Protein AF-A0A935EKW8-F1 (afdb_monomer_lite)

pLDDT: mean 78.16, std 16.06, range [37.44, 97.25]

Structure (mmCIF, N/CA/C/O backbone):
data_AF-A0A935EKW8-F1
#
_entry.id   AF-A0A935EKW8-F1
#
loop_
_atom_site.group_PDB
_atom_site.id
_atom_site.type_symbol
_atom_site.label_atom_id
_atom_site.label_alt_id
_atom_site.label_comp_id
_atom_site.label_asym_id
_atom_site.label_entity_id
_atom_site.label_seq_id
_atom_site.pdbx_PDB_ins_code
_atom_site.Cartn_x
_atom_site.Cartn_y
_atom_site.Cartn_z
_atom_site.occupancy
_atom_site.B_iso_or_equiv
_atom_site.auth_seq_id
_atom_site.auth_comp_id
_atom_site.auth_asym_id
_atom_site.auth_atom_id
_atom_site.pdbx_PDB_model_num
ATOM 1 N N . MET A 1 1 ? 28.834 -13.253 -115.293 1.00 43.31 1 MET A N 1
ATOM 2 C CA . MET A 1 1 ? 29.948 -13.071 -114.338 1.00 43.31 1 MET A CA 1
ATOM 3 C C . MET A 1 1 ? 29.785 -11.697 -113.716 1.00 43.31 1 MET A C 1
ATOM 5 O O . MET A 1 1 ? 29.991 -10.703 -114.396 1.00 43.31 1 MET A O 1
ATOM 9 N N . THR A 1 2 ? 29.274 -11.628 -112.492 1.00 47.34 2 THR A N 1
ATOM 10 C CA . THR A 1 2 ? 29.088 -10.372 -111.752 1.00 47.34 2 THR A CA 1
ATOM 11 C C . THR A 1 2 ? 30.455 -9.800 -111.395 1.00 47.34 2 THR A C 1
ATOM 13 O O . THR A 1 2 ? 31.222 -10.446 -110.686 1.00 47.34 2 THR A O 1
ATOM 16 N N . ASN A 1 3 ? 30.771 -8.622 -111.935 1.00 52.16 3 ASN A N 1
ATOM 17 C CA . ASN A 1 3 ? 31.996 -7.889 -111.638 1.00 52.16 3 ASN A CA 1
ATOM 18 C C . ASN A 1 3 ? 31.909 -7.403 -110.185 1.00 52.16 3 ASN A C 1
ATOM 20 O O . ASN A 1 3 ? 31.195 -6.448 -109.884 1.00 52.16 3 ASN A O 1
ATOM 24 N N . VAL A 1 4 ? 32.526 -8.153 -109.273 1.00 62.81 4 VAL A N 1
ATOM 25 C CA . VAL A 1 4 ? 32.600 -7.790 -107.860 1.00 62.81 4 VAL A CA 1
ATOM 26 C C . VAL A 1 4 ? 33.560 -6.614 -107.751 1.00 62.81 4 VAL A C 1
ATOM 28 O O . VAL A 1 4 ? 34.750 -6.753 -108.025 1.00 62.81 4 VAL A O 1
ATOM 31 N N . ASP A 1 5 ? 33.033 -5.458 -107.356 1.00 79.94 5 ASP A N 1
ATOM 32 C CA . ASP A 1 5 ? 33.849 -4.286 -107.072 1.00 79.94 5 ASP A CA 1
ATOM 33 C C . ASP A 1 5 ? 34.565 -4.483 -105.728 1.00 79.94 5 ASP A C 1
ATOM 35 O O . ASP A 1 5 ? 34.061 -4.157 -104.648 1.00 79.94 5 ASP A O 1
ATOM 39 N N . TRP A 1 6 ? 35.746 -5.095 -105.805 1.00 77.62 6 TRP A N 1
ATOM 40 C CA . TRP A 1 6 ? 36.615 -5.379 -104.664 1.00 77.62 6 TRP A CA 1
ATOM 41 C C . TRP A 1 6 ? 36.978 -4.127 -103.865 1.00 77.62 6 TRP A C 1
ATOM 43 O O . TRP A 1 6 ? 37.234 -4.228 -102.667 1.00 77.62 6 TRP A O 1
ATOM 53 N N . ARG A 1 7 ? 36.941 -2.944 -104.489 1.00 77.19 7 ARG A N 1
ATOM 54 C CA . ARG A 1 7 ? 37.187 -1.673 -103.810 1.00 77.19 7 ARG A CA 1
ATOM 55 C C . ARG A 1 7 ? 36.059 -1.335 -102.840 1.00 77.19 7 ARG A C 1
ATOM 57 O O . ARG A 1 7 ? 36.326 -1.002 -101.691 1.00 77.19 7 ARG A O 1
ATOM 64 N N . VAL A 1 8 ? 34.808 -1.516 -103.262 1.00 79.12 8 VAL A N 1
ATOM 65 C CA . VAL A 1 8 ? 33.626 -1.285 -102.415 1.00 79.12 8 VAL A CA 1
ATOM 66 C C . VAL A 1 8 ? 33.552 -2.297 -101.270 1.00 79.12 8 VAL A C 1
ATOM 68 O O . VAL A 1 8 ? 33.176 -1.935 -100.155 1.00 79.12 8 VAL A O 1
ATOM 71 N N . LEU A 1 9 ? 33.917 -3.562 -101.508 1.00 78.38 9 LEU A N 1
ATOM 72 C CA . LEU A 1 9 ? 33.983 -4.570 -100.441 1.00 78.38 9 LEU A CA 1
ATOM 73 C C . LEU A 1 9 ? 35.085 -4.257 -99.421 1.00 78.38 9 LEU A C 1
ATOM 75 O O . LEU A 1 9 ? 34.821 -4.310 -98.222 1.00 78.38 9 LEU A O 1
ATOM 79 N N . TYR A 1 10 ? 36.275 -3.871 -99.887 1.00 78.62 10 TYR A N 1
ATOM 80 C CA . TYR A 1 10 ? 37.386 -3.477 -99.023 1.00 78.62 10 TYR A CA 1
ATOM 81 C C . TYR A 1 10 ? 37.047 -2.233 -98.188 1.00 78.62 10 TYR A C 1
ATOM 83 O O . TYR A 1 10 ? 37.247 -2.229 -96.976 1.00 78.62 10 TYR A O 1
ATOM 91 N N . GLU A 1 11 ? 36.455 -1.202 -98.795 1.00 81.75 11 GLU A N 1
ATOM 92 C CA . GLU A 1 11 ? 36.013 0.005 -98.084 1.00 81.75 11 GLU A CA 1
ATOM 93 C C . GLU A 1 11 ? 34.911 -0.304 -97.056 1.00 81.75 11 GLU A C 1
ATOM 95 O O . GLU A 1 11 ? 34.951 0.204 -95.935 1.00 81.75 11 GLU A O 1
ATOM 100 N N . ARG A 1 12 ? 33.956 -1.191 -97.376 1.00 83.25 12 ARG A N 1
ATOM 101 C CA . ARG A 1 12 ? 32.927 -1.637 -96.418 1.00 83.25 12 ARG A CA 1
ATOM 102 C C . ARG A 1 12 ? 33.514 -2.400 -95.237 1.00 83.25 12 ARG A C 1
ATOM 104 O O . ARG A 1 12 ? 33.062 -2.191 -94.113 1.00 83.25 12 ARG A O 1
ATOM 111 N N . GLU A 1 13 ? 34.495 -3.267 -95.473 1.00 83.81 13 GLU A N 1
ATOM 112 C CA . GLU A 1 13 ? 35.162 -4.015 -94.406 1.00 83.81 13 GLU A CA 1
ATOM 113 C C . GLU A 1 13 ? 35.992 -3.087 -93.506 1.00 83.81 13 GLU A C 1
ATOM 115 O O . GLU A 1 13 ? 35.914 -3.192 -92.283 1.00 83.81 13 GLU A O 1
ATOM 120 N N . GLN A 1 14 ? 36.705 -2.118 -94.088 1.00 82.69 14 GLN A N 1
ATOM 121 C CA . GLN A 1 14 ? 37.442 -1.091 -93.343 1.00 82.69 14 GLN A CA 1
ATOM 122 C C . GLN A 1 14 ? 36.508 -0.232 -92.478 1.00 82.69 14 GLN A C 1
ATOM 124 O O . GLN A 1 14 ? 36.750 -0.056 -91.286 1.00 82.69 14 GLN A O 1
ATOM 129 N N . VAL A 1 15 ? 35.385 0.237 -93.033 1.00 86.31 15 VAL A N 1
ATOM 130 C CA . VAL A 1 15 ? 34.381 1.007 -92.277 1.00 86.31 15 VAL A CA 1
ATOM 131 C C . VAL A 1 15 ? 33.738 0.165 -91.170 1.00 86.31 15 VAL A C 1
ATOM 133 O O . VAL A 1 15 ? 33.482 0.680 -90.081 1.00 86.31 15 VAL A O 1
ATOM 136 N N . ALA A 1 16 ? 33.480 -1.123 -91.414 1.00 84.81 16 ALA A N 1
ATOM 137 C CA . ALA A 1 16 ? 32.949 -2.027 -90.396 1.00 84.81 16 ALA A CA 1
ATOM 138 C C . ALA A 1 16 ? 33.940 -2.229 -89.238 1.00 84.81 16 ALA A C 1
ATOM 140 O O . ALA A 1 16 ? 33.522 -2.147 -88.085 1.00 84.81 16 ALA A O 1
ATOM 141 N N . ARG A 1 17 ? 35.235 -2.412 -89.538 1.00 86.06 17 ARG A N 1
ATOM 142 C CA . ARG A 1 17 ? 36.311 -2.530 -88.537 1.00 86.06 17 ARG A CA 1
ATOM 143 C C . ARG A 1 17 ? 36.444 -1.267 -87.688 1.00 86.06 17 ARG A C 1
ATOM 145 O O . ARG A 1 17 ? 36.348 -1.355 -86.466 1.00 86.06 17 ARG A O 1
ATOM 152 N N . ILE A 1 18 ? 36.527 -0.097 -88.323 1.00 87.88 18 ILE A N 1
ATOM 153 C CA . ILE A 1 18 ? 36.595 1.194 -87.619 1.00 87.88 18 ILE A CA 1
ATOM 154 C C . ILE A 1 18 ? 35.363 1.384 -86.724 1.00 87.88 18 ILE A C 1
ATOM 156 O O . ILE A 1 18 ? 35.481 1.803 -85.579 1.00 87.88 18 ILE A O 1
ATOM 160 N N . ARG A 1 19 ? 34.162 1.027 -87.201 1.00 91.19 19 ARG A N 1
ATOM 161 C CA . ARG A 1 19 ? 32.932 1.131 -86.400 1.00 91.19 19 ARG A CA 1
ATOM 162 C C . ARG A 1 19 ? 32.939 0.189 -85.192 1.00 91.19 19 ARG A C 1
ATOM 164 O O . ARG A 1 19 ? 32.421 0.561 -84.141 1.00 91.19 19 ARG A O 1
ATOM 171 N N . THR A 1 20 ? 33.480 -1.022 -85.327 1.00 88.44 20 THR A N 1
ATOM 172 C CA . THR A 1 20 ? 33.620 -1.944 -84.189 1.00 88.44 20 THR A CA 1
ATOM 173 C C . THR A 1 20 ? 34.658 -1.464 -83.184 1.00 88.44 20 THR A C 1
ATOM 175 O O . THR A 1 20 ? 34.395 -1.543 -81.989 1.00 88.44 20 THR A O 1
ATOM 178 N N . GLU A 1 21 ? 35.783 -0.915 -83.645 1.00 90.38 21 GLU A N 1
ATOM 179 C CA . GLU A 1 21 ? 36.819 -0.336 -82.783 1.00 90.38 21 GLU A CA 1
ATOM 180 C C . GLU A 1 21 ? 36.279 0.869 -82.009 1.00 90.38 21 GLU A C 1
ATOM 182 O O . GLU A 1 21 ? 36.360 0.883 -80.784 1.00 90.38 21 GLU A O 1
ATOM 187 N N . LEU A 1 22 ? 35.601 1.802 -82.689 1.00 90.00 22 LEU A N 1
ATOM 188 C CA . LEU A 1 22 ? 34.976 2.963 -82.045 1.00 90.00 22 LEU A CA 1
ATOM 189 C C . LEU A 1 22 ? 33.953 2.538 -80.976 1.00 90.00 22 LEU A C 1
ATOM 191 O O . LEU A 1 22 ? 33.907 3.097 -79.885 1.00 90.00 22 LEU A O 1
ATOM 195 N N . ARG A 1 23 ? 33.154 1.498 -81.261 1.00 92.88 23 ARG A N 1
ATOM 196 C CA . ARG A 1 23 ? 32.173 0.948 -80.312 1.00 92.88 23 ARG A CA 1
ATOM 197 C C . ARG A 1 23 ? 32.840 0.303 -79.095 1.00 92.88 23 ARG A C 1
ATOM 199 O O . ARG A 1 23 ? 32.309 0.412 -77.991 1.00 92.88 23 ARG A O 1
ATOM 206 N N . LEU A 1 24 ? 33.966 -0.385 -79.286 1.00 89.50 24 LEU A N 1
ATOM 207 C CA . LEU A 1 24 ? 34.741 -0.977 -78.193 1.00 89.50 24 LEU A CA 1
ATOM 208 C C . LEU A 1 24 ? 35.397 0.107 -77.329 1.00 89.50 24 LEU A C 1
ATOM 210 O O . LEU A 1 24 ? 35.367 -0.003 -76.104 1.00 89.50 24 LEU A O 1
ATOM 214 N N . GLU A 1 25 ? 35.919 1.175 -77.936 1.00 90.25 25 GLU A N 1
ATOM 215 C CA . GLU A 1 25 ? 36.451 2.334 -77.209 1.00 90.25 25 GLU A CA 1
ATOM 216 C C . GLU A 1 25 ? 35.366 3.043 -76.390 1.00 90.25 25 GLU A C 1
ATOM 218 O O . GLU A 1 25 ? 35.565 3.308 -75.202 1.00 90.25 25 GLU A O 1
ATOM 223 N N . GLU A 1 26 ? 34.189 3.285 -76.975 1.00 91.56 26 GLU A N 1
ATOM 224 C CA . GLU A 1 26 ? 33.041 3.864 -76.267 1.00 91.56 26 GLU A CA 1
ATOM 225 C C . GLU A 1 26 ? 32.604 2.998 -75.075 1.00 91.56 26 GLU A C 1
ATOM 227 O O . GLU A 1 26 ? 32.357 3.519 -73.984 1.00 91.56 26 GLU A O 1
ATOM 232 N N . GLN A 1 27 ? 32.544 1.673 -75.250 1.00 92.50 27 GLN A N 1
ATOM 233 C CA . GLN A 1 27 ? 32.209 0.735 -74.175 1.00 92.50 27 GLN A CA 1
ATOM 234 C C . GLN A 1 27 ? 33.281 0.693 -73.081 1.00 92.50 27 GLN A C 1
ATOM 236 O O . GLN A 1 27 ? 32.937 0.695 -71.900 1.00 92.50 27 GLN A O 1
ATOM 241 N N . SER A 1 28 ? 34.563 0.706 -73.453 1.00 91.62 28 SER A N 1
ATOM 242 C CA . SER A 1 28 ? 35.687 0.765 -72.513 1.00 91.62 28 SER A CA 1
ATOM 243 C C . SER A 1 28 ? 35.649 2.047 -71.676 1.00 91.62 28 SER A C 1
ATOM 245 O O . SER A 1 28 ? 35.789 2.009 -70.451 1.00 91.62 28 SER A O 1
ATOM 247 N N . LEU A 1 29 ? 35.368 3.189 -72.311 1.00 93.38 29 LEU A N 1
ATOM 248 C CA . LEU A 1 29 ? 35.222 4.467 -71.619 1.00 93.38 29 LEU A CA 1
ATOM 249 C C . LEU A 1 29 ? 34.002 4.472 -70.684 1.00 93.38 29 LEU A C 1
ATOM 251 O O . LEU A 1 29 ? 34.074 5.006 -69.577 1.00 93.38 29 LEU A O 1
ATOM 255 N N . ALA A 1 30 ? 32.883 3.874 -71.104 1.00 91.88 30 ALA A N 1
ATOM 256 C CA . ALA A 1 30 ? 31.688 3.742 -70.275 1.00 91.88 30 ALA A CA 1
ATOM 257 C C . ALA A 1 30 ? 31.924 2.843 -69.050 1.00 91.88 30 ALA A C 1
ATOM 259 O O . ALA A 1 30 ? 31.515 3.212 -67.949 1.00 91.88 30 ALA A O 1
ATOM 260 N N . LEU A 1 31 ? 32.622 1.715 -69.222 1.00 92.50 31 LEU A N 1
ATOM 261 C CA . LEU A 1 31 ? 33.025 0.824 -68.128 1.00 92.50 31 LEU A CA 1
ATOM 262 C C . LEU A 1 31 ? 33.948 1.543 -67.144 1.00 92.50 31 LEU A C 1
ATOM 264 O O . LEU A 1 31 ? 33.644 1.584 -65.959 1.00 92.50 31 LEU A O 1
ATOM 268 N N . SER A 1 32 ? 34.986 2.223 -67.638 1.00 92.88 32 SER A N 1
ATOM 269 C CA . SER A 1 32 ? 35.905 2.996 -66.794 1.00 92.88 32 SER A CA 1
ATOM 270 C C . SER A 1 32 ? 35.185 4.080 -65.977 1.00 92.88 32 SER A C 1
ATOM 272 O O . SER A 1 32 ? 35.465 4.263 -64.792 1.00 92.88 32 SER A O 1
ATOM 274 N N . ARG A 1 33 ? 34.198 4.766 -66.571 1.00 93.88 33 ARG A N 1
ATOM 275 C CA . ARG A 1 33 ? 33.348 5.731 -65.850 1.00 93.88 33 ARG A CA 1
ATOM 276 C C . ARG A 1 33 ? 32.459 5.059 -64.804 1.00 93.88 33 ARG A C 1
ATOM 278 O O . ARG A 1 33 ? 32.225 5.647 -63.749 1.00 93.88 33 ARG A O 1
ATOM 285 N N . CYS A 1 34 ? 31.936 3.871 -65.099 1.00 93.88 34 CYS A N 1
ATOM 286 C CA . CYS A 1 34 ? 31.111 3.109 -64.168 1.00 93.88 34 CYS A CA 1
ATOM 287 C C . CYS A 1 34 ? 31.940 2.641 -62.965 1.00 93.88 34 CYS A C 1
ATOM 289 O O . CYS A 1 34 ? 31.535 2.883 -61.832 1.00 93.88 34 CYS A O 1
ATOM 291 N N . ASP A 1 35 ? 33.135 2.102 -63.206 1.00 94.69 35 ASP A N 1
ATOM 292 C CA . ASP A 1 35 ? 34.068 1.664 -62.165 1.00 94.69 35 ASP A CA 1
ATOM 293 C C . ASP A 1 35 ? 34.511 2.827 -61.274 1.00 94.69 35 ASP A C 1
ATOM 295 O O . ASP A 1 35 ? 34.474 2.719 -60.048 1.00 94.69 35 ASP A O 1
ATOM 299 N N . ALA A 1 36 ? 34.842 3.981 -61.865 1.00 93.00 36 ALA A N 1
ATOM 300 C CA . ALA A 1 36 ? 35.177 5.183 -61.102 1.00 93.00 36 ALA A CA 1
ATOM 301 C C . ALA A 1 36 ? 34.014 5.630 -60.197 1.00 93.00 36 ALA A C 1
ATOM 303 O O . ALA A 1 36 ? 34.220 5.984 -59.036 1.00 93.00 36 ALA A O 1
ATOM 304 N N . ARG A 1 37 ? 32.775 5.568 -60.703 1.00 95.81 37 ARG A N 1
ATOM 305 C CA . ARG A 1 37 ? 31.576 5.927 -59.935 1.00 95.81 37 ARG A CA 1
ATOM 306 C C . ARG A 1 37 ? 31.262 4.914 -58.834 1.00 95.81 37 ARG A C 1
ATOM 308 O O . ARG A 1 37 ? 30.832 5.317 -57.757 1.00 95.81 37 ARG A O 1
ATOM 315 N N . LEU A 1 38 ? 31.484 3.624 -59.086 1.00 94.81 38 LEU A N 1
ATOM 316 C CA . LEU A 1 38 ? 31.348 2.571 -58.080 1.00 94.81 38 LEU A CA 1
ATOM 317 C C . LEU A 1 38 ? 32.382 2.732 -56.967 1.00 94.81 38 LEU A C 1
ATOM 319 O O . LEU A 1 38 ? 32.018 2.628 -55.800 1.00 94.81 38 LEU A O 1
ATOM 323 N N . SER A 1 39 ? 33.633 3.049 -57.312 1.00 94.38 39 SER A N 1
ATOM 324 C CA . SER A 1 39 ? 34.679 3.323 -56.322 1.00 94.38 39 SER A CA 1
ATOM 325 C C . SER A 1 39 ? 34.312 4.520 -55.446 1.00 94.38 39 SER A C 1
ATOM 327 O O . SER A 1 39 ? 34.388 4.426 -54.227 1.00 94.38 39 SER A O 1
ATOM 329 N N . GLN A 1 40 ? 33.831 5.615 -56.047 1.00 95.25 40 GLN A N 1
ATOM 330 C CA . GLN A 1 40 ? 33.400 6.793 -55.291 1.00 95.25 40 GLN A CA 1
ATOM 331 C C . GLN A 1 40 ? 32.236 6.473 -54.339 1.00 95.25 40 GLN A C 1
ATOM 333 O O . GLN A 1 40 ? 32.271 6.849 -53.170 1.00 95.25 40 GLN A O 1
ATOM 338 N N . LEU A 1 41 ? 31.215 5.753 -54.820 1.00 94.62 41 LEU A N 1
ATOM 339 C CA . LEU A 1 41 ? 30.082 5.329 -53.991 1.00 94.62 41 LEU A CA 1
ATOM 340 C C . LEU A 1 41 ? 30.518 4.396 -52.854 1.00 94.62 41 LEU A C 1
ATOM 342 O O . LEU A 1 41 ? 29.981 4.492 -51.753 1.00 94.62 41 LEU A O 1
ATOM 346 N N . ALA A 1 42 ? 31.479 3.504 -53.102 1.00 94.00 42 ALA A N 1
ATOM 347 C CA . ALA A 1 42 ? 32.021 2.614 -52.080 1.00 94.00 42 ALA A CA 1
ATOM 348 C C . ALA A 1 42 ? 32.751 3.396 -50.974 1.00 94.00 42 ALA A C 1
ATOM 350 O O . ALA A 1 42 ? 32.540 3.115 -49.792 1.00 94.00 42 ALA A O 1
ATOM 351 N N . ASP A 1 43 ? 33.535 4.414 -51.339 1.00 94.81 43 ASP A N 1
ATOM 352 C CA . ASP A 1 43 ? 34.228 5.285 -50.384 1.00 94.81 43 ASP A CA 1
ATOM 353 C C . ASP A 1 43 ? 33.242 6.152 -49.580 1.00 94.81 43 ASP A C 1
ATOM 355 O O . ASP A 1 43 ? 33.341 6.259 -48.351 1.00 94.81 43 ASP A O 1
ATOM 359 N N . GLU A 1 44 ? 32.232 6.725 -50.242 1.00 95.88 44 GLU A N 1
ATOM 360 C CA . GLU A 1 44 ? 31.157 7.481 -49.587 1.00 95.88 44 GLU A CA 1
ATOM 361 C C . GLU A 1 44 ? 30.376 6.605 -48.597 1.00 95.88 44 GLU A C 1
ATOM 363 O O . GLU A 1 44 ? 30.150 7.002 -47.452 1.00 95.88 44 GLU A O 1
ATOM 368 N N . LEU A 1 45 ? 30.018 5.377 -48.979 1.00 95.44 45 LEU A N 1
ATOM 369 C CA . LEU A 1 45 ? 29.325 4.458 -48.077 1.00 95.44 45 LEU A CA 1
ATOM 370 C C . LEU A 1 45 ? 30.228 4.031 -46.910 1.00 95.44 45 LEU A C 1
ATOM 372 O O . LEU A 1 45 ? 29.768 3.951 -45.772 1.00 95.44 45 LEU A O 1
ATOM 376 N N . GLY A 1 46 ? 31.517 3.791 -47.166 1.00 94.00 46 GLY A N 1
ATOM 377 C CA . GLY A 1 46 ? 32.497 3.434 -46.142 1.00 94.00 46 GLY A CA 1
ATOM 378 C C . GLY A 1 46 ? 32.669 4.530 -45.088 1.00 94.00 46 GLY A C 1
ATOM 379 O O . GLY A 1 46 ? 32.664 4.249 -43.886 1.00 94.00 46 GLY A O 1
ATOM 380 N N . THR A 1 47 ? 32.751 5.790 -45.520 1.00 94.88 47 THR A N 1
ATOM 381 C CA . THR A 1 47 ? 32.830 6.944 -44.609 1.00 94.88 47 THR A CA 1
ATOM 382 C C . THR A 1 47 ? 31.546 7.125 -43.800 1.00 94.88 47 THR A C 1
ATOM 384 O O . THR A 1 47 ? 31.620 7.309 -42.583 1.00 94.88 47 THR A O 1
ATOM 387 N N . GLN A 1 48 ? 30.374 6.981 -44.426 1.00 95.81 48 GLN A N 1
ATOM 388 C CA . GLN A 1 48 ? 29.088 7.032 -43.724 1.00 95.81 48 GLN A CA 1
ATOM 389 C C . GLN A 1 48 ? 28.933 5.899 -42.705 1.00 95.81 48 GLN A C 1
ATOM 391 O O . GLN A 1 48 ? 28.519 6.148 -41.573 1.00 95.81 48 GLN A O 1
ATOM 396 N N . LEU A 1 49 ? 29.287 4.662 -43.068 1.00 95.38 49 LEU A N 1
ATOM 397 C CA . LEU A 1 49 ? 29.228 3.514 -42.161 1.00 95.38 49 LEU A CA 1
ATOM 398 C C . LEU A 1 49 ? 30.143 3.712 -40.957 1.00 95.38 49 LEU A C 1
ATOM 400 O O . LEU A 1 49 ? 29.732 3.428 -39.832 1.00 95.38 49 LEU A O 1
ATOM 404 N N . LYS A 1 50 ? 31.353 4.235 -41.171 1.00 95.12 50 LYS A N 1
ATOM 405 C CA . LYS A 1 50 ? 32.286 4.530 -40.084 1.00 95.12 50 LYS A CA 1
ATOM 406 C C . LYS A 1 50 ? 31.715 5.579 -39.128 1.00 95.12 50 LYS A C 1
ATOM 408 O O . LYS A 1 50 ? 31.640 5.311 -37.932 1.00 95.12 50 LYS A O 1
ATOM 413 N N . ALA A 1 51 ? 31.228 6.705 -39.655 1.00 93.75 51 ALA A N 1
ATOM 414 C CA . ALA A 1 51 ? 30.612 7.760 -38.850 1.00 93.75 51 ALA A CA 1
ATOM 415 C C . ALA A 1 51 ? 29.408 7.236 -38.048 1.00 93.75 51 ALA A C 1
ATOM 417 O O . ALA A 1 51 ? 29.342 7.398 -36.831 1.00 93.75 51 ALA A O 1
ATOM 418 N N . ARG A 1 52 ? 28.497 6.504 -38.703 1.00 95.12 52 ARG A N 1
ATOM 419 C CA . ARG A 1 52 ? 27.309 5.958 -38.034 1.00 95.12 52 ARG A CA 1
ATOM 420 C C . ARG A 1 52 ? 27.655 4.907 -36.979 1.00 95.12 52 ARG A C 1
ATOM 422 O O . ARG A 1 52 ? 26.972 4.812 -35.962 1.00 95.12 52 ARG A O 1
ATOM 429 N N . THR A 1 53 ? 28.692 4.105 -37.216 1.00 92.94 53 THR A N 1
ATOM 430 C CA . THR A 1 53 ? 29.171 3.111 -36.244 1.00 92.94 53 THR A CA 1
ATOM 431 C C . THR A 1 53 ? 29.736 3.806 -35.010 1.00 92.94 53 THR A C 1
ATOM 433 O O . THR A 1 53 ? 29.404 3.420 -33.890 1.00 92.94 53 THR A O 1
ATOM 436 N N . GLU A 1 54 ? 30.527 4.864 -35.194 1.00 95.56 54 GLU A N 1
ATOM 437 C CA . GLU A 1 54 ? 31.055 5.671 -34.091 1.00 95.56 54 GLU A CA 1
ATOM 438 C C . GLU A 1 54 ? 29.918 6.301 -33.266 1.00 95.56 54 GLU A C 1
ATOM 440 O O . GLU A 1 54 ? 29.895 6.147 -32.042 1.00 95.56 54 GLU A O 1
ATOM 445 N N . ASP A 1 55 ? 28.914 6.895 -33.911 1.00 95.56 55 ASP A N 1
ATOM 446 C CA . ASP A 1 55 ? 27.753 7.475 -33.223 1.00 95.56 55 ASP A CA 1
ATOM 447 C C . ASP A 1 55 ? 26.963 6.436 -32.417 1.00 95.56 55 ASP A C 1
ATOM 449 O O . ASP A 1 55 ? 26.643 6.660 -31.246 1.00 95.56 55 ASP A O 1
ATOM 453 N N . LEU A 1 56 ? 26.697 5.263 -33.003 1.00 94.81 56 LEU A N 1
ATOM 454 C CA . LEU A 1 56 ? 26.001 4.176 -32.312 1.00 94.81 56 LEU A CA 1
ATOM 455 C C . LEU A 1 56 ? 26.795 3.665 -31.107 1.00 94.81 56 LEU A C 1
ATOM 457 O O . LEU A 1 56 ? 26.205 3.371 -30.067 1.00 94.81 56 LEU A O 1
ATOM 461 N N . THR A 1 57 ? 28.124 3.576 -31.212 1.00 94.75 57 THR A N 1
ATOM 462 C CA . THR A 1 57 ? 28.954 3.167 -30.069 1.00 94.75 57 THR A CA 1
ATOM 463 C C . THR A 1 57 ? 28.913 4.191 -28.940 1.00 94.75 57 THR A C 1
ATOM 465 O O . THR A 1 57 ? 28.785 3.792 -27.782 1.00 94.75 57 THR A O 1
ATOM 468 N N . ARG A 1 58 ? 28.928 5.493 -29.254 1.00 95.81 58 ARG A N 1
ATOM 469 C CA . ARG A 1 58 ? 28.795 6.565 -28.256 1.00 95.81 58 ARG A CA 1
ATOM 470 C C . ARG A 1 58 ? 27.429 6.533 -27.578 1.00 95.81 58 ARG A C 1
ATOM 472 O O . ARG A 1 58 ? 27.366 6.505 -26.353 1.00 95.81 58 ARG A O 1
ATOM 479 N N . ALA A 1 59 ? 26.349 6.461 -28.355 1.00 92.88 59 ALA A N 1
ATOM 480 C CA . ALA A 1 59 ? 24.991 6.388 -27.817 1.00 92.88 59 ALA A CA 1
ATOM 481 C C . ALA A 1 59 ? 24.794 5.151 -26.925 1.00 92.88 59 ALA A C 1
ATOM 483 O O . ALA A 1 59 ? 24.195 5.235 -25.854 1.00 92.88 59 ALA A O 1
ATOM 484 N N . ARG A 1 60 ? 25.356 4.003 -27.328 1.00 95.81 60 ARG A N 1
ATOM 485 C CA . ARG A 1 60 ? 25.317 2.774 -26.530 1.00 95.81 60 ARG A CA 1
ATOM 486 C C . ARG A 1 60 ? 26.091 2.908 -25.218 1.00 95.81 60 ARG A C 1
ATOM 488 O O . ARG A 1 60 ? 25.598 2.459 -24.190 1.00 95.81 60 ARG A O 1
ATOM 495 N N . GLN A 1 61 ? 27.282 3.508 -25.243 1.00 95.75 61 GLN A N 1
ATOM 496 C CA . GLN A 1 61 ? 28.071 3.750 -24.030 1.00 95.75 61 GLN A CA 1
ATOM 497 C C . GLN A 1 61 ? 27.350 4.689 -23.061 1.00 95.75 61 GLN A C 1
ATOM 499 O O . GLN A 1 61 ? 27.362 4.441 -21.859 1.00 95.75 61 GLN A O 1
ATOM 504 N N . GLU A 1 62 ? 26.700 5.730 -23.577 1.00 95.38 62 GLU A N 1
ATOM 505 C CA . GLU A 1 62 ? 25.919 6.662 -22.764 1.00 95.38 62 GLU A CA 1
ATOM 506 C C . GLU A 1 62 ? 24.709 5.975 -22.121 1.00 95.38 62 GLU A C 1
ATOM 508 O O . GLU A 1 62 ? 24.509 6.069 -20.912 1.00 95.38 62 GLU A O 1
ATOM 513 N N . SER A 1 63 ? 23.959 5.189 -22.897 1.00 92.44 63 SER A N 1
ATOM 514 C CA . SER A 1 63 ? 22.835 4.413 -22.368 1.00 92.44 63 SER A CA 1
ATOM 515 C C . SER A 1 63 ? 23.271 3.423 -21.279 1.00 92.44 63 SER A C 1
ATOM 517 O O . SER A 1 63 ? 22.589 3.287 -20.263 1.00 92.44 63 SER A O 1
ATOM 519 N N . GLU A 1 64 ? 24.426 2.769 -21.437 1.00 94.94 64 GLU A N 1
ATOM 520 C CA . GLU A 1 64 ? 24.941 1.847 -20.419 1.00 94.94 64 GLU A CA 1
ATOM 521 C C . GLU A 1 64 ? 25.353 2.584 -19.134 1.00 94.94 64 GLU A C 1
ATOM 523 O O . GLU A 1 64 ? 25.089 2.099 -18.034 1.00 94.94 64 GLU A O 1
ATOM 528 N N . ARG A 1 65 ? 25.935 3.787 -19.247 1.00 94.94 65 ARG A N 1
ATOM 529 C CA . ARG A 1 65 ? 26.253 4.632 -18.082 1.00 94.94 65 ARG A CA 1
ATOM 530 C C . ARG A 1 65 ? 24.998 5.014 -17.308 1.00 94.94 65 ARG A C 1
ATOM 532 O O . ARG A 1 65 ? 24.949 4.805 -16.098 1.00 94.94 65 ARG A O 1
ATOM 539 N N . GLN A 1 66 ? 23.977 5.497 -18.011 1.00 93.06 66 GLN A N 1
ATOM 540 C CA . GLN A 1 66 ? 22.695 5.863 -17.407 1.00 93.06 66 GLN A CA 1
ATOM 541 C C . GLN A 1 66 ? 22.031 4.662 -16.731 1.00 93.06 66 GLN A C 1
ATOM 543 O O . GLN A 1 66 ? 21.492 4.777 -15.634 1.00 93.06 6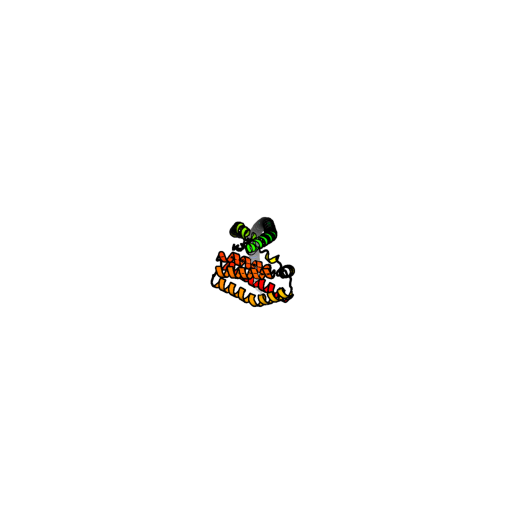6 GLN A O 1
ATOM 548 N N . LYS A 1 67 ? 22.115 3.478 -17.345 1.00 93.50 67 LYS A N 1
ATOM 549 C CA . LYS A 1 67 ? 21.592 2.243 -16.758 1.00 93.50 67 LYS A CA 1
ATOM 550 C C . LYS A 1 67 ? 22.293 1.887 -15.445 1.00 93.50 67 LYS A C 1
ATOM 552 O O . LYS A 1 67 ? 21.621 1.516 -14.485 1.00 93.50 67 LYS A O 1
ATOM 557 N N . ILE A 1 68 ? 23.620 2.007 -15.384 1.00 95.44 68 ILE A N 1
ATOM 558 C CA . ILE A 1 68 ? 24.392 1.749 -14.158 1.00 95.44 68 ILE A CA 1
ATOM 559 C C . ILE A 1 68 ? 23.996 2.735 -13.051 1.00 95.44 68 ILE A C 1
ATOM 561 O O . ILE A 1 68 ? 23.781 2.322 -11.910 1.00 95.44 68 ILE A O 1
ATOM 565 N N . GLU A 1 69 ? 23.863 4.019 -13.383 1.00 94.62 69 GLU A N 1
ATOM 566 C CA . GLU A 1 69 ? 23.429 5.050 -12.438 1.00 94.62 69 GLU A CA 1
ATOM 567 C C . GLU A 1 69 ? 22.013 4.784 -11.916 1.00 94.62 69 GLU A C 1
ATOM 569 O O . GLU A 1 69 ? 21.785 4.801 -10.706 1.00 94.62 69 GLU A O 1
ATOM 574 N N . LEU A 1 70 ? 21.081 4.437 -12.805 1.00 94.00 70 LEU A N 1
ATOM 575 C CA . LEU A 1 70 ? 19.703 4.126 -12.438 1.00 94.00 70 LEU A CA 1
ATOM 576 C C . LEU A 1 70 ? 19.627 2.911 -11.508 1.00 94.00 70 LEU A C 1
ATOM 578 O O . LEU A 1 70 ? 18.898 2.940 -10.518 1.00 94.00 70 LEU A O 1
ATOM 582 N N . VAL A 1 71 ? 20.406 1.858 -11.775 1.00 95.00 71 VAL A N 1
ATOM 583 C CA . VAL A 1 71 ? 20.488 0.683 -10.891 1.00 95.00 71 VAL A CA 1
ATOM 584 C C . VAL A 1 71 ? 21.024 1.066 -9.511 1.00 95.00 71 VAL A C 1
ATOM 586 O O . VAL A 1 71 ? 20.507 0.586 -8.499 1.00 95.00 71 VAL A O 1
ATOM 589 N N . ARG A 1 72 ? 22.034 1.940 -9.447 1.00 94.81 72 ARG A N 1
ATOM 590 C CA . ARG A 1 72 ? 22.571 2.435 -8.176 1.00 94.81 72 ARG A CA 1
ATOM 591 C C . ARG A 1 72 ? 21.519 3.223 -7.397 1.00 94.81 72 ARG A C 1
ATOM 593 O O . ARG A 1 72 ? 21.288 2.909 -6.232 1.00 94.81 72 ARG A O 1
ATOM 600 N N . LEU A 1 73 ? 20.873 4.195 -8.038 1.00 93.06 73 LEU A N 1
ATOM 601 C CA . LEU A 1 73 ? 19.866 5.039 -7.400 1.00 93.06 73 LEU A CA 1
ATOM 602 C C . LEU A 1 73 ? 18.668 4.214 -6.915 1.00 93.06 73 LEU A C 1
ATOM 604 O O . LEU A 1 73 ? 18.174 4.421 -5.812 1.00 93.06 73 LEU A O 1
ATOM 608 N N . ASN A 1 74 ? 18.234 3.230 -7.705 1.00 92.50 74 ASN A N 1
ATOM 609 C CA . ASN A 1 74 ? 17.155 2.327 -7.313 1.00 92.50 74 ASN A CA 1
ATOM 610 C C . ASN A 1 74 ? 17.535 1.513 -6.066 1.00 92.50 74 ASN A C 1
ATOM 612 O O . ASN A 1 74 ? 16.750 1.420 -5.127 1.00 92.50 74 ASN A O 1
ATOM 616 N N . ARG A 1 75 ? 18.770 1.000 -5.999 1.00 93.75 75 ARG A N 1
ATOM 617 C CA . ARG A 1 75 ? 19.262 0.302 -4.805 1.00 93.75 75 ARG A CA 1
ATOM 618 C C . ARG A 1 75 ? 19.312 1.221 -3.579 1.00 93.75 75 ARG A C 1
ATOM 620 O O . ARG A 1 75 ? 18.938 0.793 -2.492 1.00 93.75 75 ARG A O 1
ATOM 627 N N . GLU A 1 76 ? 19.758 2.466 -3.733 1.00 90.69 76 GLU A N 1
ATOM 628 C CA . GLU A 1 76 ? 19.758 3.455 -2.645 1.00 90.69 76 GLU A CA 1
ATOM 629 C C . GLU A 1 76 ? 18.329 3.742 -2.154 1.00 90.69 76 GLU A C 1
ATOM 631 O O . GLU A 1 76 ? 18.078 3.716 -0.947 1.00 90.69 76 GLU A O 1
ATOM 636 N N . LEU A 1 77 ? 17.378 3.908 -3.078 1.00 90.12 77 LEU A N 1
ATOM 637 C CA . LEU A 1 77 ? 15.963 4.088 -2.760 1.00 90.12 77 LEU A CA 1
ATOM 638 C C . LEU A 1 77 ? 15.385 2.877 -2.014 1.00 90.12 77 LEU A C 1
ATOM 640 O O . LEU A 1 77 ? 14.743 3.051 -0.981 1.00 90.12 77 LEU A O 1
ATOM 644 N N . GLN A 1 78 ? 15.646 1.657 -2.491 1.00 85.50 78 GLN A N 1
ATOM 645 C CA . GLN A 1 78 ? 15.182 0.422 -1.850 1.00 85.50 78 GLN A CA 1
ATOM 646 C C . GLN A 1 78 ? 15.730 0.274 -0.427 1.00 85.50 78 GLN A C 1
ATOM 648 O O . GLN A 1 78 ? 14.982 -0.059 0.493 1.00 85.50 78 GLN A O 1
ATOM 653 N N . ASN A 1 79 ? 17.015 0.570 -0.222 1.00 88.12 79 ASN A N 1
ATOM 654 C CA . ASN A 1 79 ? 17.627 0.538 1.105 1.00 88.12 79 ASN A CA 1
ATOM 655 C C . ASN A 1 79 ? 16.983 1.572 2.042 1.00 88.12 79 ASN A C 1
ATOM 657 O O . ASN A 1 79 ? 16.686 1.259 3.195 1.00 88.12 79 ASN A O 1
ATOM 661 N N . GLY A 1 80 ? 16.730 2.788 1.545 1.00 82.56 80 GLY A N 1
ATOM 662 C CA . GLY A 1 80 ? 16.034 3.830 2.303 1.00 82.56 80 GLY A CA 1
ATOM 663 C C . GLY A 1 80 ? 14.613 3.419 2.691 1.00 82.56 80 GLY A C 1
ATOM 664 O O . GLY A 1 80 ? 14.222 3.558 3.849 1.00 82.56 80 GLY A O 1
ATOM 665 N N . GLN A 1 81 ? 13.862 2.837 1.753 1.00 78.75 81 GLN A N 1
ATOM 666 C CA . GLN A 1 81 ? 12.517 2.313 2.001 1.00 78.75 81 GLN A CA 1
ATOM 667 C C . GLN A 1 81 ? 12.517 1.214 3.072 1.00 78.75 81 GLN A C 1
ATOM 669 O O . GLN A 1 81 ? 11.681 1.242 3.974 1.00 78.75 81 GLN A O 1
ATOM 674 N N . GLN A 1 82 ? 13.464 0.272 3.018 1.00 82.50 82 GLN A N 1
ATOM 675 C CA . GLN A 1 82 ? 13.582 -0.786 4.027 1.00 82.50 82 GLN A CA 1
ATOM 676 C C . GLN A 1 82 ? 13.915 -0.236 5.417 1.00 82.50 82 GLN A C 1
ATOM 678 O O . GLN A 1 82 ? 13.297 -0.649 6.399 1.00 82.50 82 GLN A O 1
ATOM 683 N N . ALA A 1 83 ? 14.843 0.720 5.506 1.00 82.44 83 ALA A N 1
ATOM 684 C CA . ALA A 1 83 ? 15.187 1.362 6.771 1.00 82.44 83 ALA A CA 1
ATOM 685 C C . ALA A 1 83 ? 13.980 2.097 7.381 1.00 82.44 83 ALA A C 1
ATOM 687 O O . ALA A 1 83 ? 13.715 1.961 8.576 1.00 82.44 83 ALA A O 1
ATOM 688 N N . LEU A 1 84 ? 13.210 2.811 6.552 1.00 76.94 84 LEU A N 1
ATOM 689 C CA . LEU A 1 84 ? 11.977 3.484 6.972 1.00 76.94 84 LEU A CA 1
ATOM 690 C C . LEU A 1 84 ? 10.919 2.492 7.469 1.00 76.94 84 LEU A C 1
ATOM 692 O O . LEU A 1 84 ? 10.347 2.695 8.537 1.00 76.94 84 LEU A O 1
ATOM 696 N N . LEU A 1 85 ? 10.693 1.395 6.742 1.00 74.75 85 LEU A N 1
ATOM 697 C CA . LEU A 1 85 ? 9.767 0.332 7.148 1.00 74.75 85 LEU A CA 1
ATOM 698 C C . LEU A 1 85 ? 10.156 -0.282 8.496 1.00 74.75 85 LEU A C 1
ATOM 700 O O . LEU A 1 85 ? 9.294 -0.525 9.340 1.00 74.75 85 LEU A O 1
ATOM 704 N N . GLN A 1 86 ? 11.447 -0.524 8.719 1.00 75.81 86 GLN A N 1
ATOM 705 C CA . GLN A 1 86 ? 11.927 -1.090 9.974 1.00 75.81 86 GLN A CA 1
ATOM 706 C C . GLN A 1 86 ? 11.775 -0.106 11.139 1.00 75.81 86 GLN A C 1
ATOM 708 O O . GLN A 1 86 ? 11.263 -0.494 12.188 1.00 75.81 86 GLN A O 1
ATOM 713 N N . ALA A 1 87 ? 12.144 1.164 10.940 1.00 71.38 87 ALA A N 1
ATOM 714 C CA . ALA A 1 87 ? 11.946 2.215 11.936 1.00 71.38 87 ALA A CA 1
ATOM 715 C C . ALA A 1 87 ? 10.459 2.367 12.305 1.00 71.38 87 ALA A C 1
ATOM 717 O O . ALA A 1 87 ? 10.108 2.418 13.487 1.00 71.38 87 ALA A O 1
ATOM 718 N N . ARG A 1 88 ? 9.572 2.339 11.302 1.00 72.81 88 ARG A N 1
ATOM 719 C CA . ARG A 1 88 ? 8.120 2.378 11.503 1.00 72.81 88 ARG A CA 1
ATOM 720 C C . ARG A 1 88 ? 7.630 1.189 12.332 1.00 72.81 88 ARG A C 1
ATOM 722 O O . ARG A 1 88 ? 6.989 1.407 13.353 1.00 72.81 88 ARG A O 1
ATOM 729 N N . ARG A 1 89 ? 8.010 -0.045 11.980 1.00 67.94 89 ARG A N 1
ATOM 730 C CA . ARG A 1 89 ? 7.641 -1.248 12.755 1.00 67.94 89 ARG A CA 1
ATOM 731 C C . ARG A 1 89 ? 8.103 -1.174 14.209 1.00 67.94 89 ARG A C 1
ATOM 733 O O . ARG A 1 89 ? 7.364 -1.565 15.107 1.00 67.94 89 ARG A O 1
ATOM 740 N N . THR A 1 90 ? 9.313 -0.667 14.459 1.00 67.50 90 THR A N 1
ATOM 741 C CA . THR A 1 90 ? 9.805 -0.510 15.836 1.00 67.50 90 THR A CA 1
ATOM 742 C C . THR A 1 90 ? 8.969 0.497 16.626 1.00 67.50 90 THR A C 1
ATOM 744 O O . THR A 1 90 ? 8.585 0.197 17.757 1.00 67.50 90 THR A O 1
ATOM 747 N N . ALA A 1 91 ? 8.606 1.632 16.021 1.00 64.75 91 ALA A N 1
ATOM 748 C CA . ALA A 1 91 ? 7.743 2.630 16.650 1.00 64.75 91 ALA A CA 1
ATOM 749 C C . ALA A 1 91 ? 6.326 2.085 16.912 1.00 64.75 91 ALA A C 1
ATOM 751 O O . ALA A 1 91 ? 5.794 2.246 18.010 1.00 64.75 91 ALA A O 1
ATOM 752 N N . GLU A 1 92 ? 5.744 1.370 15.947 1.00 63.75 92 GLU A N 1
ATOM 753 C CA . GLU A 1 92 ? 4.435 0.721 16.089 1.00 63.75 92 GLU A CA 1
ATOM 754 C C . GLU A 1 92 ? 4.441 -0.326 17.210 1.00 63.75 92 GLU A C 1
ATOM 756 O O . GLU A 1 92 ? 3.536 -0.340 18.043 1.00 63.75 92 GLU A O 1
ATOM 761 N N . SER A 1 93 ? 5.478 -1.168 17.288 1.00 61.53 93 SER A N 1
ATOM 762 C CA . SER A 1 93 ? 5.577 -2.193 18.335 1.00 61.53 93 SER A CA 1
ATOM 763 C C . SER A 1 93 ? 5.676 -1.586 19.738 1.00 61.53 93 SER A C 1
ATOM 765 O O . SER A 1 93 ? 5.029 -2.070 20.666 1.00 61.53 93 SER A O 1
ATOM 767 N N . ALA A 1 94 ? 6.415 -0.481 19.885 1.00 60.38 94 ALA A N 1
ATOM 768 C CA . ALA A 1 94 ? 6.501 0.253 21.142 1.00 60.38 94 ALA A CA 1
ATOM 769 C C . ALA A 1 94 ? 5.143 0.859 21.532 1.00 60.38 94 ALA A C 1
ATOM 771 O O . ALA A 1 94 ? 4.731 0.757 22.688 1.00 60.38 94 ALA A O 1
ATOM 772 N N . ASN A 1 95 ? 4.415 1.434 20.568 1.00 61.59 95 ASN A N 1
ATOM 773 C CA . ASN A 1 95 ? 3.077 1.981 20.807 1.00 61.59 95 ASN A CA 1
ATOM 774 C C . ASN A 1 95 ? 2.058 0.897 21.174 1.00 61.59 95 ASN A C 1
ATOM 776 O O . ASN A 1 95 ? 1.233 1.109 22.066 1.00 61.59 95 ASN A O 1
ATOM 780 N N . ARG A 1 96 ? 2.130 -0.273 20.531 1.00 60.81 96 ARG A N 1
ATOM 781 C CA . ARG A 1 96 ? 1.264 -1.414 20.841 1.00 60.81 96 ARG A CA 1
ATOM 782 C C . ARG A 1 96 ? 1.499 -1.921 22.259 1.00 60.81 96 ARG A C 1
ATOM 784 O O . ARG A 1 96 ? 0.543 -2.001 23.018 1.00 60.81 96 ARG A O 1
ATOM 791 N N . LEU A 1 97 ? 2.754 -2.162 22.642 1.00 60.34 97 LEU A N 1
ATOM 792 C CA . LEU A 1 97 ? 3.102 -2.590 24.002 1.00 60.34 97 LEU A CA 1
ATOM 793 C C . LEU A 1 97 ? 2.659 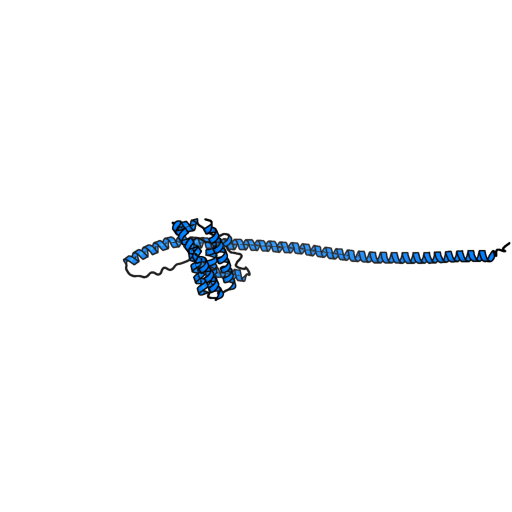-1.568 25.054 1.00 60.34 97 LEU A C 1
ATOM 795 O O . LEU A 1 97 ? 2.171 -1.945 26.114 1.00 60.34 97 LEU A O 1
ATOM 799 N N . LYS A 1 98 ? 2.786 -0.269 24.756 1.00 62.25 98 LYS A N 1
ATOM 800 C CA . LYS A 1 98 ? 2.300 0.797 25.638 1.00 62.25 98 LYS A CA 1
ATOM 801 C C . LYS A 1 98 ? 0.776 0.758 25.786 1.00 62.25 98 LYS A C 1
ATOM 803 O O . LYS A 1 98 ? 0.278 0.924 26.893 1.00 62.25 98 LYS A O 1
ATOM 808 N N . SER A 1 99 ? 0.052 0.506 24.698 1.00 60.22 99 SER A N 1
ATOM 809 C CA . SER A 1 99 ? -1.413 0.403 24.707 1.00 60.22 99 SER A CA 1
ATOM 810 C C . SER A 1 99 ? -1.892 -0.848 25.448 1.00 60.22 99 SER A C 1
ATOM 812 O O . SER A 1 99 ? -2.784 -0.750 26.283 1.00 60.22 99 SER A O 1
ATOM 814 N N . GLU A 1 100 ? -1.264 -2.002 25.203 1.00 56.78 100 GLU A N 1
ATOM 815 C CA . GLU A 1 100 ? -1.540 -3.263 25.909 1.00 56.78 100 GLU A CA 1
ATOM 816 C C . GLU A 1 100 ? -1.237 -3.139 27.409 1.00 56.78 100 GLU A C 1
ATOM 818 O O . GLU A 1 100 ? -2.044 -3.551 28.238 1.00 56.78 100 GLU A O 1
ATOM 823 N N . PHE A 1 101 ? -0.125 -2.496 27.778 1.00 66.19 101 PHE A N 1
ATOM 824 C CA . PHE A 1 101 ? 0.198 -2.212 29.176 1.00 66.19 101 PHE A CA 1
ATOM 825 C C . PHE A 1 101 ? -0.874 -1.343 29.843 1.00 66.19 101 PHE A C 1
ATOM 827 O O . PHE A 1 101 ? -1.345 -1.676 30.926 1.00 66.19 101 PHE A O 1
ATOM 834 N N . LEU A 1 102 ? -1.288 -0.247 29.200 1.00 67.12 102 LEU A N 1
ATOM 835 C CA . LEU A 1 102 ? -2.319 0.640 29.744 1.00 67.12 102 LEU A CA 1
ATOM 836 C C . LEU A 1 102 ? -3.684 -0.051 29.844 1.00 67.12 102 LEU A C 1
ATOM 838 O O . LEU A 1 102 ? -4.392 0.159 30.828 1.00 67.12 102 LEU A O 1
ATOM 842 N N . ALA A 1 103 ? -4.030 -0.902 28.876 1.00 60.72 103 ALA A N 1
ATOM 843 C CA . ALA A 1 103 ? -5.256 -1.687 28.915 1.00 60.72 103 ALA A CA 1
ATOM 844 C C . ALA A 1 103 ? -5.261 -2.676 30.084 1.00 60.72 103 ALA A C 1
ATOM 846 O O . ALA A 1 103 ? -6.207 -2.689 30.873 1.00 60.72 103 ALA A O 1
ATOM 847 N N . ASN A 1 104 ? -4.174 -3.431 30.255 1.00 53.34 104 ASN A N 1
ATOM 848 C CA . ASN A 1 104 ? -4.024 -4.369 31.367 1.00 53.34 104 ASN A CA 1
ATOM 849 C C . ASN A 1 104 ? -4.076 -3.644 32.716 1.00 53.34 104 ASN A C 1
ATOM 851 O O . ASN A 1 104 ? -4.834 -4.041 33.596 1.00 53.34 104 ASN A O 1
ATOM 855 N N . MET A 1 105 ? -3.360 -2.523 32.848 1.00 68.00 105 MET A N 1
ATOM 856 C CA . MET A 1 105 ? -3.417 -1.695 34.054 1.00 68.00 105 MET A CA 1
ATOM 857 C C . MET A 1 105 ? -4.836 -1.180 34.339 1.00 68.00 105 MET A C 1
ATOM 859 O O . MET A 1 105 ? -5.263 -1.188 35.489 1.00 68.00 105 MET A O 1
ATOM 863 N N . SER A 1 106 ? -5.596 -0.765 33.318 1.00 64.00 106 SER A N 1
ATOM 864 C CA . SER A 1 106 ? -6.989 -0.326 33.487 1.00 64.00 106 SER A CA 1
ATOM 865 C C . SER A 1 106 ? -7.889 -1.460 33.988 1.00 64.00 106 SER A C 1
ATOM 867 O O . SER A 1 106 ? -8.717 -1.240 34.872 1.00 64.00 106 SER A O 1
ATOM 869 N N . HIS A 1 107 ? -7.717 -2.678 33.466 1.00 65.62 107 HIS A N 1
ATOM 870 C CA . HIS A 1 107 ? -8.466 -3.856 33.916 1.00 65.62 107 HIS A CA 1
ATOM 871 C C . HIS A 1 107 ? -8.119 -4.247 35.360 1.00 65.62 107 HIS A C 1
ATOM 873 O O . HIS A 1 107 ? -9.012 -4.555 36.157 1.00 65.62 107 HIS A O 1
ATOM 879 N N . GLU A 1 108 ? -6.840 -4.168 35.723 1.00 74.56 108 GLU A N 1
ATOM 880 C CA . GLU A 1 108 ? -6.373 -4.460 37.079 1.00 74.56 108 GLU A CA 1
ATOM 881 C C . GLU A 1 108 ? -6.787 -3.395 38.099 1.00 74.56 108 GLU A C 1
ATOM 883 O O . GLU A 1 108 ? -6.994 -3.736 39.258 1.00 74.56 108 GLU A O 1
ATOM 888 N N . ILE A 1 109 ? -6.953 -2.130 37.695 1.00 75.62 109 ILE A N 1
ATOM 889 C CA . ILE A 1 109 ? -7.449 -1.051 38.567 1.00 75.62 109 ILE A CA 1
ATOM 890 C C . ILE A 1 109 ? -8.973 -1.117 38.731 1.00 75.62 109 ILE A C 1
ATOM 892 O O . ILE A 1 109 ? -9.477 -0.852 39.823 1.00 75.62 109 ILE A O 1
ATOM 896 N N . ARG A 1 110 ? -9.716 -1.496 37.680 1.00 67.12 110 ARG A N 1
ATOM 897 C CA . ARG A 1 110 ? -11.186 -1.574 37.723 1.00 67.12 110 ARG A CA 1
ATOM 898 C C . ARG A 1 110 ? -11.678 -2.596 38.752 1.00 67.12 110 ARG A C 1
ATOM 900 O O . ARG A 1 110 ? -12.606 -2.315 39.495 1.00 67.12 110 ARG A O 1
ATOM 907 N N . THR A 1 111 ? -11.019 -3.748 38.854 1.00 70.12 111 THR A N 1
ATOM 908 C CA . THR A 1 111 ? -11.409 -4.820 39.790 1.00 70.12 111 THR A CA 1
ATOM 909 C C . THR A 1 111 ? -11.436 -4.378 41.271 1.00 70.12 111 THR A C 1
ATOM 911 O O . THR A 1 111 ? -12.474 -4.532 41.914 1.00 70.12 111 THR A O 1
ATOM 914 N N . PRO A 1 112 ? -10.361 -3.802 41.849 1.00 68.19 112 PRO A N 1
ATOM 915 C CA . PRO A 1 112 ? -10.390 -3.301 43.221 1.00 68.19 112 PRO A CA 1
ATOM 916 C C . PRO A 1 112 ? -11.258 -2.047 43.378 1.00 68.19 112 PRO A C 1
ATOM 918 O O . PRO A 1 112 ? -11.863 -1.879 44.432 1.00 68.19 112 PRO A O 1
ATOM 921 N N . MET A 1 113 ? -11.350 -1.186 42.357 1.00 79.38 113 MET A N 1
ATOM 922 C CA . MET A 1 113 ? -12.238 -0.014 42.372 1.00 79.38 113 MET A CA 1
ATOM 923 C C . MET A 1 113 ? -13.707 -0.412 42.510 1.00 79.38 113 MET A C 1
ATOM 925 O O . MET A 1 113 ? -14.399 0.154 43.350 1.00 79.38 113 MET A O 1
ATOM 929 N N . ASN A 1 114 ? -14.155 -1.418 41.755 1.00 66.44 114 ASN A N 1
ATOM 930 C CA . ASN A 1 114 ? -15.518 -1.937 41.853 1.00 66.44 114 ASN A CA 1
ATOM 931 C C . ASN A 1 114 ? -15.792 -2.472 43.262 1.00 66.44 114 ASN A C 1
ATOM 933 O O . ASN A 1 114 ? -16.775 -2.085 43.875 1.00 66.44 114 ASN A O 1
ATOM 937 N N . GLY A 1 115 ? -14.863 -3.241 43.841 1.00 72.94 115 GLY A N 1
ATOM 938 C CA . GLY A 1 115 ? -15.018 -3.725 45.217 1.00 72.94 115 GLY A CA 1
ATOM 939 C C . GLY A 1 115 ? -15.051 -2.612 46.276 1.00 72.94 115 GLY A C 1
ATOM 940 O O . GLY A 1 115 ? -15.754 -2.734 47.276 1.00 72.94 115 GLY A O 1
ATOM 941 N N . ILE A 1 116 ? -14.308 -1.515 46.082 1.00 77.56 116 ILE A N 1
ATOM 942 C CA . ILE A 1 116 ? -14.367 -0.343 46.972 1.00 77.56 116 ILE A CA 1
ATOM 943 C C . ILE A 1 116 ? -15.707 0.383 46.816 1.00 77.56 116 ILE A C 1
ATOM 945 O O . ILE A 1 116 ? -16.309 0.739 47.829 1.00 77.56 116 ILE A O 1
ATOM 949 N N . ASN A 1 117 ? -16.176 0.578 45.581 1.00 70.06 117 ASN A N 1
ATOM 950 C CA . ASN A 1 117 ? -17.476 1.184 45.299 1.00 70.06 117 ASN A CA 1
ATOM 951 C C . ASN A 1 117 ? -18.614 0.353 45.898 1.00 70.06 117 ASN A C 1
ATOM 953 O O . ASN A 1 117 ? -19.426 0.913 46.619 1.00 70.06 117 ASN A O 1
ATOM 957 N N . ASP A 1 118 ? -18.598 -0.973 45.748 1.00 72.50 118 ASP A N 1
ATOM 958 C CA . ASP A 1 118 ? -19.601 -1.867 46.340 1.00 72.50 118 ASP A CA 1
ATOM 959 C C . ASP A 1 118 ? -19.678 -1.715 47.874 1.00 72.50 118 ASP A C 1
ATOM 961 O O . ASP A 1 118 ? -20.757 -1.675 48.469 1.00 72.50 118 ASP A O 1
ATOM 965 N N . ILE A 1 119 ? -18.523 -1.598 48.545 1.00 78.38 119 ILE A N 1
ATOM 966 C CA . ILE A 1 119 ? -18.446 -1.380 50.002 1.00 78.38 119 ILE A CA 1
ATOM 967 C C . ILE A 1 119 ? -18.955 0.017 50.386 1.00 78.38 119 ILE A C 1
ATOM 969 O O . ILE A 1 119 ? -19.626 0.181 51.416 1.00 78.38 119 ILE A O 1
ATOM 973 N N . LEU A 1 120 ? -18.620 1.033 49.589 1.00 71.88 120 LEU A N 1
ATOM 974 C CA . LEU A 1 120 ? -19.110 2.394 49.782 1.00 71.88 120 LEU A CA 1
ATOM 975 C C . LEU A 1 120 ? -20.627 2.456 49.589 1.00 71.88 120 LEU A C 1
ATOM 977 O O . LEU A 1 120 ? -21.296 3.049 50.429 1.00 71.88 120 LEU A O 1
ATOM 981 N N . ASP A 1 121 ? -21.172 1.785 48.580 1.00 69.31 121 ASP A N 1
ATOM 982 C CA . ASP A 1 121 ? -22.603 1.715 48.288 1.00 69.31 121 ASP A CA 1
ATOM 983 C C . ASP A 1 121 ? -23.379 0.986 49.387 1.00 69.31 121 ASP A C 1
ATOM 985 O O . ASP A 1 121 ? -24.436 1.454 49.822 1.00 69.31 121 ASP A O 1
ATOM 989 N N . LEU A 1 122 ? -22.830 -0.106 49.930 1.00 68.44 122 LEU A N 1
ATOM 990 C CA . LEU A 1 122 ? -23.379 -0.774 51.116 1.00 68.44 122 LEU A CA 1
ATOM 991 C C . LEU A 1 122 ? -23.447 0.183 52.316 1.00 68.44 122 LEU A C 1
ATOM 993 O O . LEU A 1 122 ? -24.481 0.289 52.978 1.00 68.44 122 LEU A O 1
ATOM 997 N N . SER A 1 123 ? -22.373 0.941 52.550 1.00 67.12 123 SER A N 1
ATOM 998 C CA . SER A 1 123 ? -22.299 1.928 53.637 1.00 67.12 123 SER A CA 1
ATOM 999 C C . SER A 1 123 ? -23.236 3.128 53.404 1.00 67.12 123 SER A C 1
ATOM 1001 O O . SER A 1 123 ? -23.812 3.671 54.348 1.00 67.12 123 SER A O 1
ATOM 1003 N N . MET A 1 124 ? -23.423 3.541 52.146 1.00 63.72 124 MET A N 1
ATOM 1004 C CA . MET A 1 124 ? -24.334 4.614 51.721 1.00 63.72 124 MET A CA 1
ATOM 1005 C C . MET A 1 124 ? -25.801 4.212 51.899 1.00 63.72 124 MET A C 1
ATOM 1007 O O . MET A 1 124 ? -26.611 5.011 52.379 1.00 63.72 124 MET A O 1
ATOM 1011 N N . THR A 1 125 ? -26.130 2.959 51.575 1.00 61.88 125 THR A N 1
ATOM 1012 C CA . THR A 1 125 ? -27.466 2.377 51.759 1.00 61.88 125 THR A CA 1
ATOM 1013 C C . THR A 1 125 ? -27.843 2.333 53.243 1.00 61.88 125 THR A C 1
ATOM 1015 O O . THR A 1 125 ? -28.970 2.675 53.602 1.00 61.88 125 THR A O 1
ATOM 1018 N N . GLU A 1 126 ? -26.890 2.009 54.125 1.00 61.84 126 GLU A N 1
ATOM 1019 C CA . GLU A 1 126 ? -27.085 2.075 55.581 1.00 61.84 126 GLU A CA 1
ATOM 1020 C C . GLU A 1 126 ? -27.213 3.517 56.115 1.00 61.84 126 GLU A C 1
ATOM 1022 O O . GLU A 1 126 ? -27.940 3.753 57.083 1.00 61.84 126 GLU A O 1
ATOM 1027 N N . ALA A 1 127 ? -26.559 4.501 55.484 1.00 60.19 127 ALA A N 1
ATOM 1028 C CA . ALA A 1 127 ? -26.576 5.907 55.908 1.00 60.19 127 ALA A CA 1
ATOM 1029 C C . ALA A 1 127 ? -27.765 6.732 55.364 1.00 60.19 127 ALA A C 1
ATOM 1031 O O . ALA A 1 127 ? -27.996 7.861 55.812 1.00 60.19 127 ALA A O 1
ATOM 1032 N N . GLY A 1 128 ? -28.541 6.193 54.418 1.00 55.50 128 GLY A N 1
ATOM 1033 C CA . GLY A 1 128 ? -29.813 6.755 53.948 1.00 55.50 128 GLY A CA 1
ATOM 1034 C C . GLY A 1 128 ? -29.737 8.104 53.220 1.00 55.50 128 GLY A C 1
ATOM 1035 O O . GLY A 1 128 ? -30.781 8.711 52.973 1.00 55.50 128 GLY A O 1
ATOM 1036 N N . LYS A 1 129 ? -28.540 8.605 52.893 1.00 60.47 129 LYS A N 1
ATOM 1037 C CA . LYS A 1 129 ? -28.325 9.846 52.137 1.00 60.47 129 LYS A CA 1
ATOM 1038 C C . LYS A 1 129 ? -26.953 9.814 51.478 1.00 60.47 129 LYS A C 1
ATOM 1040 O O . LYS A 1 129 ? -25.970 9.935 52.199 1.00 60.47 129 LYS A O 1
ATOM 1045 N N . LEU A 1 130 ? -26.926 9.730 50.148 1.00 52.84 130 LEU A N 1
ATOM 1046 C CA . LEU A 1 130 ? -26.066 10.464 49.205 1.00 52.84 130 LEU A CA 1
ATOM 1047 C C . LEU A 1 130 ? -26.172 9.777 47.832 1.00 52.84 130 LEU A C 1
ATOM 1049 O O . LEU A 1 130 ? -26.099 8.559 47.742 1.00 52.84 130 LEU A O 1
ATOM 1053 N N . ASP A 1 131 ? -26.403 10.571 46.789 1.00 51.38 131 ASP A N 1
ATOM 1054 C CA . ASP A 1 131 ? -26.434 10.128 45.391 1.00 51.38 131 ASP A CA 1
ATOM 1055 C C . ASP A 1 131 ? -24.991 10.148 44.872 1.00 51.38 131 ASP A C 1
ATOM 1057 O O . ASP A 1 131 ? -24.392 11.225 44.773 1.00 51.38 131 ASP A O 1
ATOM 1061 N N . MET A 1 132 ? -24.390 8.976 44.654 1.00 52.25 132 MET A N 1
ATOM 1062 C CA . MET A 1 132 ? -23.032 8.870 44.125 1.00 52.25 132 MET A CA 1
ATOM 1063 C C . MET A 1 132 ? -23.119 8.630 42.617 1.00 52.25 132 MET A C 1
ATOM 1065 O O . MET A 1 132 ? -23.662 7.628 42.166 1.00 52.25 132 MET A O 1
ATOM 1069 N N . GLN A 1 133 ? -22.613 9.576 41.825 1.00 53.50 133 GLN A N 1
ATOM 1070 C CA . GLN A 1 133 ? -22.533 9.408 40.377 1.00 53.50 133 GLN A CA 1
ATOM 1071 C C . GLN A 1 133 ? -21.364 8.485 40.035 1.00 53.50 133 GLN A C 1
ATOM 1073 O O . GLN A 1 133 ? -20.204 8.842 40.260 1.00 53.50 133 GLN A O 1
ATOM 1078 N N . GLU A 1 134 ? -21.672 7.326 39.456 1.00 52.34 134 GLU A N 1
ATOM 1079 C CA . GLU A 1 134 ? -20.681 6.486 38.789 1.00 52.34 134 GLU A CA 1
ATOM 1080 C C . GLU A 1 134 ? -20.035 7.295 37.660 1.00 52.34 134 GLU A C 1
ATOM 1082 O O . GLU A 1 134 ? -20.693 7.731 36.713 1.00 52.34 134 GLU A O 1
ATOM 1087 N N . THR A 1 135 ? -18.733 7.536 37.777 1.00 51.50 135 THR A N 1
ATOM 1088 C CA . THR A 1 135 ? -17.937 8.099 36.689 1.00 51.50 135 THR A CA 1
ATOM 1089 C C . THR A 1 135 ? -17.114 6.966 36.104 1.00 51.50 135 THR A C 1
ATOM 1091 O O . THR A 1 135 ? -16.194 6.463 36.747 1.00 51.50 135 THR A O 1
ATOM 1094 N N . ASP A 1 136 ? -17.473 6.537 34.894 1.00 51.53 136 ASP A N 1
ATOM 1095 C CA . ASP A 1 136 ? -16.726 5.508 34.175 1.00 51.53 136 ASP A CA 1
ATOM 1096 C C . ASP A 1 136 ? -15.381 6.102 33.729 1.00 51.53 136 ASP A C 1
ATOM 1098 O O . ASP A 1 136 ? -15.278 6.853 32.756 1.00 51.53 136 ASP A O 1
ATOM 1102 N N . PHE A 1 137 ? -14.345 5.861 34.531 1.00 55.66 137 PHE A N 1
ATOM 1103 C CA . PHE A 1 137 ? -12.993 6.334 34.266 1.00 55.66 137 PHE A CA 1
ATOM 1104 C C . PHE A 1 137 ? -12.292 5.358 33.316 1.00 55.66 137 PHE A C 1
ATOM 1106 O O . PHE A 1 137 ? -11.696 4.366 33.741 1.00 55.66 137 PHE A O 1
ATOM 1113 N N . ASP A 1 138 ? -12.346 5.646 32.016 1.00 54.47 138 ASP A N 1
ATOM 1114 C CA . ASP A 1 138 ? -11.620 4.882 31.000 1.00 54.47 138 ASP A CA 1
ATOM 1115 C C . ASP A 1 138 ? -10.233 5.500 30.746 1.00 54.47 138 ASP A C 1
ATOM 1117 O O . ASP A 1 138 ? -10.045 6.402 29.923 1.00 54.47 138 ASP A O 1
ATOM 1121 N N . LEU A 1 139 ? -9.230 5.002 31.477 1.00 51.59 139 LEU A N 1
ATOM 1122 C CA . LEU A 1 139 ? -7.830 5.420 31.345 1.00 51.59 139 LEU A CA 1
ATOM 1123 C C . LEU A 1 139 ? -7.303 5.227 29.912 1.00 51.59 139 LEU A C 1
ATOM 1125 O O . LEU A 1 139 ? -6.449 5.993 29.455 1.00 51.59 139 LEU A O 1
ATOM 1129 N N . ILE A 1 140 ? -7.810 4.221 29.192 1.00 51.84 140 ILE A N 1
ATOM 1130 C CA . ILE A 1 140 ? -7.414 3.929 27.812 1.00 51.84 140 ILE A CA 1
ATOM 1131 C C . ILE A 1 140 ? -7.956 5.018 26.885 1.00 51.84 140 ILE A C 1
ATOM 1133 O O . ILE A 1 140 ? -7.220 5.498 26.028 1.00 51.84 140 ILE A O 1
ATOM 1137 N N . ALA A 1 141 ? -9.210 5.443 27.062 1.00 54.31 141 ALA A N 1
ATOM 1138 C CA . ALA A 1 141 ? -9.790 6.548 26.297 1.00 54.31 141 ALA A CA 1
ATOM 1139 C C . ALA A 1 141 ? -9.054 7.873 26.566 1.00 54.31 141 ALA A C 1
ATOM 1141 O O . ALA A 1 141 ? -8.635 8.550 25.631 1.00 54.31 141 ALA A O 1
ATOM 1142 N N . LEU A 1 142 ? -8.786 8.182 27.838 1.00 53.38 142 LEU A N 1
ATOM 1143 C CA . LEU A 1 142 ? -8.133 9.432 28.239 1.00 53.38 142 LEU A CA 1
ATOM 1144 C C . LEU A 1 142 ? -6.681 9.542 27.732 1.00 53.38 142 LEU A C 1
ATOM 1146 O O . LEU A 1 142 ? -6.198 10.622 27.392 1.00 53.38 142 LEU A O 1
ATOM 1150 N N . THR A 1 143 ? -5.962 8.418 27.682 1.00 49.34 143 THR A N 1
ATOM 1151 C CA . THR A 1 143 ? -4.587 8.375 27.160 1.00 49.34 143 THR A CA 1
ATOM 1152 C C . THR A 1 143 ? -4.536 8.254 25.639 1.00 49.34 143 THR A C 1
ATOM 1154 O O . THR A 1 143 ? -3.599 8.778 25.036 1.00 49.34 143 THR A O 1
ATOM 1157 N N . ALA A 1 144 ? -5.540 7.641 25.005 1.00 52.50 144 ALA A N 1
ATOM 1158 C CA . ALA A 1 144 ? -5.693 7.654 23.553 1.00 52.50 144 ALA A CA 1
ATOM 1159 C C . ALA A 1 144 ? -5.885 9.085 23.019 1.00 52.50 144 ALA A C 1
ATOM 1161 O O . ALA A 1 144 ? -5.221 9.443 22.046 1.00 52.50 144 ALA A O 1
ATOM 1162 N N . ASP A 1 145 ? -6.676 9.919 23.704 1.00 48.09 145 ASP A N 1
ATOM 1163 C CA . ASP A 1 145 ? -6.828 11.351 23.394 1.00 48.09 145 ASP A CA 1
ATOM 1164 C C . ASP A 1 145 ? -5.503 12.121 23.559 1.00 48.09 145 ASP A C 1
ATOM 1166 O O . ASP A 1 145 ? -5.137 12.951 22.729 1.00 48.09 145 ASP A O 1
ATOM 1170 N N . ALA A 1 146 ? -4.701 11.794 24.579 1.00 54.38 146 ALA A N 1
ATOM 1171 C CA . ALA A 1 146 ? -3.375 12.394 24.763 1.00 54.38 146 ALA A CA 1
ATOM 1172 C C . ALA A 1 146 ? -2.344 11.946 23.702 1.00 54.38 146 ALA A C 1
ATOM 1174 O O . ALA A 1 146 ? -1.397 12.679 23.411 1.00 54.38 146 ALA A O 1
ATOM 1175 N N . MET A 1 147 ? -2.511 10.754 23.117 1.00 50.59 147 MET A N 1
ATOM 1176 C CA . MET A 1 147 ? -1.658 10.213 22.046 1.00 50.59 147 MET A CA 1
ATOM 1177 C C . MET A 1 147 ? -2.138 10.601 20.635 1.00 50.59 147 MET A C 1
ATOM 1179 O O . MET A 1 147 ? -1.403 10.424 19.661 1.00 50.59 147 MET A O 1
ATOM 1183 N N . GLN A 1 148 ? -3.332 11.185 20.511 1.00 52.66 148 GLN A N 1
ATOM 1184 C CA . GLN A 1 148 ? -3.895 11.684 19.255 1.00 52.66 148 GLN A CA 1
ATOM 1185 C C . GLN A 1 148 ? -3.040 12.809 18.644 1.00 52.66 148 GLN A C 1
ATOM 1187 O O . GLN A 1 148 ? -2.873 12.851 17.427 1.00 52.66 148 GLN A O 1
ATOM 1192 N N . GLY A 1 149 ? -2.377 13.621 19.477 1.00 50.97 14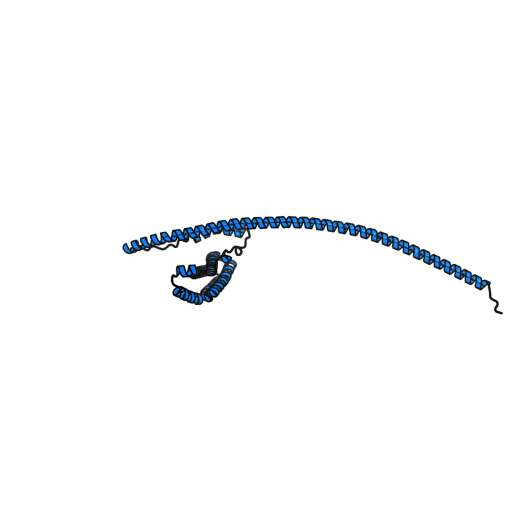9 GLY A N 1
ATOM 1193 C CA . GLY A 1 149 ? -1.429 14.645 19.019 1.00 50.97 149 GLY A CA 1
ATOM 1194 C C . GLY A 1 149 ? -0.189 14.092 18.295 1.00 50.97 149 GLY A C 1
ATOM 1195 O O . GLY A 1 149 ? 0.379 14.774 17.444 1.00 50.97 149 GLY A O 1
ATOM 1196 N N . ASP A 1 150 ? 0.223 12.848 18.569 1.00 47.56 150 ASP A N 1
ATOM 1197 C CA . ASP A 1 150 ? 1.298 12.176 17.817 1.00 47.56 150 ASP A CA 1
ATOM 1198 C C . ASP A 1 150 ? 0.770 11.512 16.531 1.00 47.56 150 ASP A C 1
ATOM 1200 O O . ASP A 1 150 ? 1.501 11.411 15.542 1.00 47.56 150 ASP A O 1
ATOM 1204 N N . ARG A 1 151 ? -0.512 11.111 16.510 1.00 46.78 151 ARG A N 1
ATOM 1205 C CA . ARG A 1 151 ? -1.203 10.609 15.309 1.00 46.78 151 ARG A CA 1
ATOM 1206 C C . ARG A 1 151 ? -1.415 11.731 14.285 1.00 46.78 151 ARG A C 1
ATOM 1208 O O . ARG A 1 151 ? -1.098 11.516 13.120 1.00 46.78 151 ARG A O 1
ATOM 1215 N N . GLU A 1 152 ? -1.863 12.919 14.699 1.00 48.72 152 GLU A N 1
ATOM 1216 C CA . GLU A 1 152 ? -1.969 14.105 13.824 1.00 48.72 152 GLU A CA 1
ATOM 1217 C C . GLU A 1 152 ? -0.617 14.476 13.202 1.00 48.72 152 GLU A C 1
ATOM 1219 O O . GLU A 1 152 ? -0.519 14.640 11.989 1.00 48.72 152 GLU A O 1
ATOM 1224 N N . ARG A 1 153 ? 0.466 14.468 13.992 1.00 46.34 153 ARG A N 1
ATOM 1225 C CA . ARG A 1 153 ? 1.833 14.707 13.488 1.00 46.34 153 ARG A CA 1
ATOM 1226 C C . ARG A 1 153 ? 2.302 13.675 12.459 1.00 46.34 153 ARG A C 1
ATOM 1228 O O . ARG A 1 153 ? 3.121 13.990 11.599 1.00 46.34 153 ARG A O 1
ATOM 1235 N N . CYS A 1 154 ? 1.808 12.442 12.551 1.00 41.41 154 CYS A N 1
ATOM 1236 C CA . CYS A 1 154 ? 2.093 11.376 11.592 1.00 41.41 154 CYS A CA 1
ATOM 1237 C C . CYS A 1 154 ? 1.250 11.492 10.308 1.00 41.41 154 CYS A C 1
ATOM 1239 O O . CYS A 1 154 ? 1.730 11.124 9.234 1.00 41.41 154 CYS A O 1
ATOM 1241 N N . LEU A 1 155 ? 0.024 12.015 10.410 1.00 42.12 155 LEU A N 1
ATOM 1242 C CA . LEU A 1 155 ? -0.860 12.307 9.276 1.00 42.12 155 LEU A CA 1
ATOM 1243 C C . LEU A 1 155 ? -0.341 13.513 8.469 1.00 42.12 155 LEU A C 1
ATOM 1245 O O . LEU A 1 155 ? -0.262 13.427 7.244 1.00 42.12 155 LEU A O 1
ATOM 1249 N N . ASP A 1 156 ? 0.147 14.561 9.144 1.00 42.94 156 ASP A N 1
ATOM 1250 C CA . ASP A 1 156 ? 0.822 15.719 8.526 1.00 42.94 156 ASP A CA 1
ATOM 1251 C C . ASP A 1 156 ? 2.099 15.331 7.754 1.00 42.94 156 ASP A C 1
ATOM 1253 O O . ASP A 1 156 ? 2.506 16.009 6.809 1.00 42.94 156 ASP A O 1
ATOM 1257 N N . ALA A 1 157 ? 2.723 14.205 8.116 1.00 41.06 157 ALA A N 1
ATOM 1258 C CA . ALA A 1 157 ? 3.880 13.637 7.423 1.00 41.06 157 ALA A CA 1
ATOM 1259 C C . ALA A 1 157 ? 3.515 12.786 6.183 1.00 41.06 157 ALA A C 1
ATOM 1261 O O . ALA A 1 157 ? 4.402 12.184 5.574 1.00 41.06 157 ALA A O 1
ATOM 1262 N N . GLY A 1 158 ? 2.237 12.735 5.783 1.00 37.44 158 GLY A N 1
ATOM 1263 C CA . GLY A 1 158 ? 1.787 12.108 4.535 1.00 37.44 158 GLY A CA 1
ATOM 1264 C C . GLY A 1 158 ? 1.499 10.604 4.611 1.00 37.44 158 GLY A C 1
ATOM 1265 O O . GLY A 1 158 ? 1.492 9.936 3.577 1.00 37.44 158 GLY A O 1
ATOM 1266 N N . MET A 1 159 ? 1.264 10.045 5.803 1.00 37.91 159 MET A N 1
ATOM 1267 C CA . MET A 1 159 ? 0.829 8.650 5.959 1.00 37.91 159 MET A CA 1
ATOM 1268 C C . MET A 1 159 ? -0.703 8.565 5.989 1.00 37.91 159 MET A C 1
ATOM 1270 O O . MET A 1 159 ? -1.327 9.052 6.920 1.00 37.91 159 MET A O 1
ATOM 1274 N N . SER A 1 160 ? -1.327 7.927 4.995 1.00 39.66 160 SER A N 1
ATOM 1275 C CA . SER A 1 160 ? -2.783 7.718 4.954 1.00 39.66 160 SER A CA 1
ATOM 1276 C C . SER A 1 160 ? -3.237 6.707 6.021 1.00 39.66 160 SER A C 1
ATOM 1278 O O . SER A 1 160 ? -2.875 5.531 5.966 1.00 39.66 160 SER A O 1
ATOM 1280 N N . GLY A 1 161 ? -4.045 7.162 6.983 1.00 46.50 161 GLY A N 1
ATOM 1281 C CA . GLY A 1 161 ? -4.381 6.478 8.243 1.00 46.50 161 GLY A CA 1
ATOM 1282 C C . GLY A 1 161 ? -5.252 5.211 8.196 1.00 46.50 161 GLY A C 1
ATOM 1283 O O . GLY A 1 161 ? -5.683 4.762 9.253 1.00 46.50 161 GLY A O 1
ATOM 1284 N N . ILE A 1 162 ? -5.507 4.611 7.030 1.00 46.25 162 ILE A N 1
ATOM 1285 C CA . ILE A 1 162 ? -6.305 3.368 6.913 1.00 46.25 162 ILE A CA 1
ATOM 1286 C C . ILE A 1 162 ? -5.401 2.123 6.787 1.00 46.25 162 ILE A C 1
ATOM 1288 O O . ILE A 1 162 ? -5.797 1.022 7.151 1.00 46.25 162 ILE A O 1
ATOM 1292 N N . ASP A 1 163 ? -4.145 2.299 6.360 1.00 42.41 163 ASP A N 1
ATOM 1293 C CA . ASP A 1 163 ? -3.177 1.225 6.049 1.00 42.41 163 ASP A CA 1
ATOM 1294 C C . ASP A 1 163 ? -2.359 0.747 7.278 1.00 42.41 163 ASP A C 1
ATOM 1296 O O . ASP A 1 163 ? -1.266 0.189 7.173 1.00 42.41 163 ASP A O 1
ATOM 1300 N N . GLN A 1 164 ? -2.848 1.046 8.485 1.00 47.97 164 GLN A N 1
ATOM 1301 C CA . GLN A 1 164 ? -2.192 0.760 9.775 1.00 47.97 164 GLN A CA 1
ATOM 1302 C C . GLN A 1 164 ? -3.149 0.130 10.799 1.00 47.97 164 GLN A C 1
ATOM 1304 O O . GLN A 1 164 ? -2.909 0.177 12.006 1.00 47.97 164 GLN A O 1
ATOM 1309 N N . SER A 1 165 ? -4.265 -0.431 10.334 1.00 52.84 165 SER A N 1
ATOM 1310 C CA . SER A 1 165 ? -5.299 -0.955 11.219 1.00 52.84 165 SER A CA 1
ATOM 1311 C C . SER A 1 165 ? -4.883 -2.293 11.856 1.00 52.84 165 SER A C 1
ATOM 1313 O O . SER A 1 165 ? -4.541 -3.227 11.132 1.00 52.84 165 SER A O 1
ATOM 1315 N N . PRO A 1 166 ? -4.961 -2.460 13.193 1.00 54.25 166 PRO A N 1
ATOM 1316 C CA . PRO A 1 166 ? -4.770 -3.758 13.845 1.00 54.25 166 PRO A CA 1
ATOM 1317 C C . PRO A 1 166 ? -5.909 -4.750 13.545 1.00 54.25 166 PRO A C 1
ATOM 1319 O O . PRO A 1 166 ? -5.859 -5.878 14.037 1.00 54.25 166 PRO A O 1
ATOM 1322 N N . ILE A 1 167 ? -6.920 -4.352 12.760 1.00 63.94 167 ILE A N 1
ATOM 1323 C CA . ILE A 1 167 ? -8.133 -5.131 12.491 1.00 63.94 167 ILE A CA 1
ATOM 1324 C C . ILE A 1 167 ? -7.851 -6.506 11.882 1.00 63.94 167 ILE A C 1
ATOM 1326 O O . ILE A 1 167 ? -8.524 -7.462 12.250 1.00 63.94 167 ILE A O 1
ATOM 1330 N N . ASP A 1 168 ? -6.815 -6.636 11.048 1.00 62.62 168 ASP A N 1
ATOM 1331 C CA . ASP A 1 168 ? -6.423 -7.917 10.440 1.00 62.62 168 ASP A CA 1
ATOM 1332 C C . ASP A 1 168 ? -5.867 -8.917 11.466 1.00 62.62 168 ASP A C 1
ATOM 1334 O O . ASP A 1 168 ? -5.813 -10.117 11.209 1.00 62.62 168 ASP A O 1
ATOM 1338 N N . SER A 1 169 ? -5.441 -8.430 12.636 1.00 68.19 169 SER A N 1
ATOM 1339 C CA . SER A 1 169 ? -4.934 -9.260 13.734 1.00 68.19 169 SER A CA 1
ATOM 1340 C C . SER A 1 169 ? -5.970 -9.545 14.823 1.00 68.19 169 SER A C 1
ATOM 1342 O O . SER A 1 169 ? -5.685 -10.323 15.731 1.00 68.19 169 SER A O 1
ATOM 1344 N N . LEU A 1 170 ? -7.146 -8.914 14.756 1.00 71.75 170 LEU A N 1
ATOM 1345 C CA . LEU A 1 170 ? -8.231 -9.135 15.707 1.00 71.75 170 LEU A CA 1
ATOM 1346 C C . LEU A 1 170 ? -9.106 -10.307 15.241 1.00 71.75 170 LEU A C 1
ATOM 1348 O O . LEU A 1 170 ? -9.398 -10.410 14.047 1.00 71.75 170 LEU A O 1
ATOM 1352 N N . PRO A 1 171 ? -9.575 -11.174 16.154 1.00 76.56 171 PRO A N 1
ATOM 1353 C CA . PRO A 1 171 ? -10.575 -12.167 15.795 1.00 76.56 171 PRO A CA 1
ATOM 1354 C C . PRO A 1 171 ? -11.868 -11.460 15.370 1.00 76.56 171 PRO A C 1
ATOM 1356 O O . PRO A 1 171 ? -12.259 -10.447 15.943 1.00 76.56 171 PRO A O 1
ATOM 1359 N N . VAL A 1 172 ? -12.555 -11.989 14.357 1.00 84.56 172 VAL A N 1
ATOM 1360 C CA . VAL A 1 172 ? -13.898 -11.503 13.984 1.00 84.56 172 VAL A CA 1
ATOM 1361 C C . VAL A 1 172 ? -14.855 -11.645 15.169 1.00 84.56 172 VAL A C 1
ATOM 1363 O O . VAL A 1 172 ? -15.637 -10.739 15.447 1.00 84.56 172 VAL A O 1
ATOM 1366 N N . HIS A 1 173 ? -14.757 -12.774 15.867 1.00 88.19 173 HIS A N 1
ATOM 1367 C CA . HIS A 1 173 ? -15.624 -13.166 16.961 1.00 88.19 173 HIS A CA 1
ATOM 1368 C C . HIS A 1 173 ? -14.832 -14.022 17.953 1.00 88.19 173 HIS A C 1
ATOM 1370 O O . HIS A 1 173 ? -14.258 -15.038 17.558 1.00 88.19 173 HIS A O 1
ATOM 1376 N N . ASP A 1 174 ? -14.793 -13.603 19.216 1.00 86.06 174 ASP A N 1
ATOM 1377 C CA . ASP A 1 174 ? -14.206 -14.372 20.317 1.00 86.06 174 ASP A CA 1
ATOM 1378 C C . ASP A 1 174 ? -15.324 -14.966 21.190 1.00 86.06 174 ASP A C 1
ATOM 1380 O O . ASP A 1 174 ? -15.816 -14.332 22.127 1.00 86.06 174 ASP A O 1
ATOM 1384 N N . ILE A 1 175 ? -15.776 -16.168 20.817 1.00 81.94 175 ILE A N 1
ATOM 1385 C CA . ILE A 1 175 ? -16.886 -16.866 21.487 1.00 81.94 175 ILE A CA 1
ATOM 1386 C C . ILE A 1 175 ? -16.523 -17.196 22.935 1.00 81.94 175 ILE A C 1
ATOM 1388 O O . ILE A 1 175 ? -17.364 -17.044 23.817 1.00 81.94 175 ILE A O 1
ATOM 1392 N N . ASP A 1 176 ? -15.279 -17.609 23.189 1.00 79.62 176 ASP A N 1
ATOM 1393 C CA . ASP A 1 176 ? -14.823 -17.981 24.529 1.00 79.62 176 ASP A CA 1
ATOM 1394 C C . ASP A 1 176 ? -14.895 -16.776 25.476 1.00 79.62 176 ASP A C 1
ATOM 1396 O O . ASP A 1 176 ? -15.402 -16.886 26.595 1.00 79.62 176 ASP A O 1
ATOM 1400 N N . GLU A 1 177 ? -14.466 -15.596 25.017 1.00 78.38 177 GLU A N 1
ATOM 1401 C CA . GLU A 1 177 ? -14.607 -14.363 25.792 1.00 78.38 177 GLU A CA 1
ATOM 1402 C C . GLU A 1 177 ? -16.078 -13.952 25.963 1.00 78.38 177 GLU A C 1
ATOM 1404 O O . GLU A 1 177 ? -16.470 -13.501 27.041 1.00 78.38 177 GLU A O 1
ATOM 1409 N N . ALA A 1 178 ? -16.908 -14.098 24.925 1.00 80.19 178 ALA A N 1
ATOM 1410 C CA . ALA A 1 178 ? -18.327 -13.743 24.998 1.00 80.19 178 ALA A CA 1
ATOM 1411 C C . ALA A 1 178 ? -19.105 -14.638 25.982 1.00 80.19 178 ALA A C 1
ATOM 1413 O O . ALA A 1 178 ? -19.849 -14.133 26.826 1.00 80.19 178 ALA A O 1
ATOM 1414 N N . LEU A 1 179 ? -18.895 -15.956 25.928 1.00 80.44 179 LEU A N 1
ATOM 1415 C CA . LEU A 1 179 ? -19.493 -16.920 26.855 1.00 80.44 179 LEU A CA 1
ATOM 1416 C C . LEU A 1 179 ? -18.937 -16.761 28.273 1.00 80.44 179 LEU A C 1
ATOM 1418 O O . LEU A 1 179 ? -19.692 -16.872 29.235 1.00 80.44 179 LEU A O 1
ATOM 1422 N N . GLY A 1 180 ? -17.652 -16.420 28.414 1.00 75.69 180 GLY A N 1
ATOM 1423 C CA . GLY A 1 180 ? -17.053 -16.092 29.708 1.00 75.69 180 GLY A CA 1
ATOM 1424 C C . GLY A 1 180 ? -17.679 -14.869 30.388 1.00 75.69 180 GLY A C 1
ATOM 1425 O O . GLY A 1 180 ? -17.648 -14.780 31.611 1.00 75.69 180 GLY A O 1
ATOM 1426 N N . ARG A 1 181 ? -18.265 -13.939 29.620 1.00 71.62 181 ARG A N 1
ATOM 1427 C CA . ARG A 1 181 ? -18.987 -12.765 30.149 1.00 71.62 181 ARG A CA 1
ATOM 1428 C C . ARG A 1 181 ? -20.455 -13.037 30.454 1.00 71.62 181 ARG A C 1
ATOM 1430 O O . ARG A 1 181 ? -20.986 -12.461 31.396 1.00 71.62 181 ARG A O 1
ATOM 1437 N N . LEU A 1 182 ? -21.122 -13.826 29.613 1.00 73.62 182 LEU A N 1
ATOM 1438 C CA . LEU A 1 182 ? -22.568 -14.049 29.706 1.00 73.62 182 LEU A CA 1
ATOM 1439 C C . LEU A 1 182 ? -22.941 -15.260 30.568 1.00 73.62 182 LEU A C 1
ATOM 1441 O O . LEU A 1 182 ? -24.110 -15.382 30.919 1.00 73.62 182 LEU A O 1
ATOM 1445 N N . GLU A 1 183 ? -21.972 -16.119 30.907 1.00 68.69 183 GLU A N 1
ATOM 1446 C CA . GLU A 1 183 ? -22.070 -17.308 31.778 1.00 68.69 183 GLU A CA 1
ATOM 1447 C C . GLU A 1 183 ? -23.141 -18.357 31.383 1.00 68.69 183 GLU A C 1
ATOM 1449 O O . GLU A 1 183 ? -23.171 -19.448 31.951 1.00 68.69 183 GLU A O 1
ATOM 1454 N N . ASP A 1 184 ? -23.983 -18.071 30.384 1.00 80.44 184 ASP A N 1
ATOM 1455 C CA . ASP A 1 184 ? -25.075 -18.907 29.885 1.00 80.44 184 ASP A CA 1
ATOM 1456 C C . ASP A 1 184 ? -25.179 -18.825 28.349 1.00 80.44 184 ASP A C 1
ATOM 1458 O O . ASP A 1 184 ? -25.445 -17.776 27.752 1.00 80.44 184 ASP A O 1
ATOM 1462 N N . GLU A 1 185 ? -25.003 -19.975 27.701 1.00 83.19 185 GLU A N 1
ATOM 1463 C CA . GLU A 1 185 ? -25.086 -20.148 26.250 1.00 83.19 185 GLU A CA 1
ATOM 1464 C C . GLU A 1 185 ? -26.500 -19.879 25.704 1.00 83.19 185 GLU A C 1
ATOM 1466 O O . GLU A 1 185 ? -26.659 -19.309 24.623 1.00 83.19 185 GLU A O 1
ATOM 1471 N N . ALA A 1 186 ? -27.553 -20.205 26.463 1.00 82.88 186 ALA A N 1
ATOM 1472 C CA . ALA A 1 186 ? -28.929 -19.939 26.046 1.00 82.88 186 ALA A CA 1
ATOM 1473 C C . ALA A 1 186 ? -29.231 -18.432 26.031 1.00 82.88 186 ALA A C 1
ATOM 1475 O O . ALA A 1 186 ? -29.925 -17.935 25.135 1.00 82.88 186 ALA A O 1
ATOM 1476 N N . LEU A 1 187 ? -28.680 -17.696 27.001 1.00 82.94 187 LEU A N 1
ATOM 1477 C CA . LEU A 1 187 ? -28.760 -16.240 27.047 1.00 82.94 187 LEU A CA 1
ATOM 1478 C C . LEU A 1 187 ? -27.985 -15.611 25.885 1.00 82.94 187 LEU A C 1
ATOM 1480 O O . LEU A 1 187 ? -28.510 -14.712 25.226 1.00 82.94 187 LEU A O 1
ATOM 1484 N N . TYR A 1 188 ? -26.785 -16.118 25.594 1.00 86.44 188 TYR A N 1
ATOM 1485 C CA . TYR A 1 188 ? -25.983 -15.690 24.450 1.00 86.44 188 TYR A CA 1
ATOM 1486 C C . TYR A 1 188 ? -26.746 -15.840 23.125 1.00 86.44 188 TYR A C 1
ATOM 1488 O O . TYR A 1 188 ? -26.875 -14.866 22.384 1.00 86.44 188 TYR A O 1
ATOM 1496 N N . ILE A 1 189 ? -27.328 -17.016 22.857 1.00 85.62 189 ILE A N 1
ATOM 1497 C CA . ILE A 1 189 ? -28.100 -17.275 21.629 1.00 85.62 189 ILE A CA 1
ATOM 1498 C C . ILE A 1 189 ? -29.308 -16.332 21.529 1.00 85.62 189 ILE A C 1
ATOM 1500 O O . ILE A 1 189 ? -29.585 -15.781 20.463 1.00 85.62 189 ILE A O 1
ATOM 1504 N N . SER A 1 190 ? -30.019 -16.111 22.639 1.00 86.62 190 SER A N 1
ATOM 1505 C CA . SER A 1 190 ? -31.171 -15.202 22.685 1.00 86.62 190 SER A CA 1
ATOM 1506 C C . SER A 1 190 ? -30.775 -13.755 22.365 1.00 86.62 190 SER A C 1
ATOM 1508 O O . SER A 1 190 ? -31.381 -13.114 21.501 1.00 86.62 190 SER A O 1
ATOM 1510 N N . LEU A 1 191 ? -29.721 -13.250 23.015 1.00 87.50 191 LEU A N 1
ATOM 1511 C CA . LEU A 1 191 ? -29.185 -11.909 22.777 1.00 87.50 191 LEU A CA 1
ATOM 1512 C C . LEU A 1 191 ? -28.668 -11.760 21.345 1.00 87.50 191 LEU A C 1
ATOM 1514 O O . LEU A 1 191 ? -28.928 -10.739 20.709 1.00 87.50 191 LEU A O 1
ATOM 1518 N N . MET A 1 192 ? -27.999 -12.785 20.816 1.00 89.12 192 MET A N 1
ATOM 1519 C CA . MET A 1 192 ? -27.522 -12.799 19.437 1.00 89.12 192 MET A CA 1
ATOM 1520 C C . MET A 1 1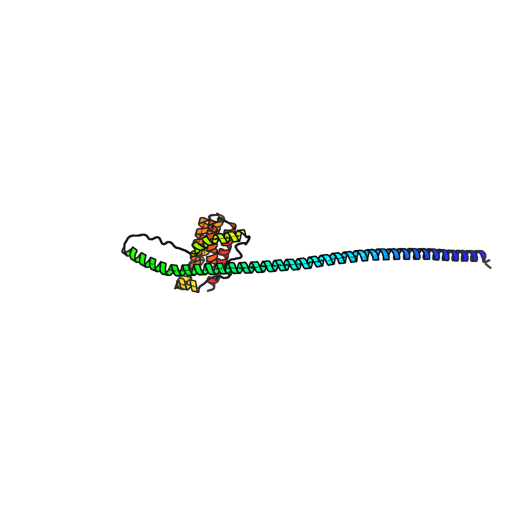92 ? -28.685 -12.714 18.450 1.00 89.12 192 MET A C 1
ATOM 1522 O O . MET A 1 192 ? -28.644 -11.918 17.517 1.00 89.12 192 MET A O 1
ATOM 1526 N N . GLY A 1 193 ? -29.763 -13.469 18.683 1.00 87.06 193 GLY A N 1
ATOM 1527 C CA . GLY A 1 193 ? -30.975 -13.398 17.867 1.00 87.06 193 GLY A CA 1
ATOM 1528 C C . GLY A 1 193 ? -31.611 -12.004 17.860 1.00 87.06 193 GLY A C 1
ATOM 1529 O O . GLY A 1 193 ? -32.032 -11.530 16.803 1.00 87.06 193 GLY A O 1
ATOM 1530 N N . MET A 1 194 ? -31.633 -11.322 19.011 1.00 87.06 194 MET A N 1
ATOM 1531 C CA . MET A 1 194 ? -32.089 -9.927 19.100 1.00 87.06 194 MET A CA 1
ATOM 1532 C C . MET A 1 194 ? -31.162 -8.985 18.326 1.00 87.06 194 MET A C 1
ATOM 1534 O O . MET A 1 194 ? -31.630 -8.179 17.524 1.00 87.06 194 MET A O 1
ATOM 1538 N N . PHE A 1 195 ? -29.846 -9.141 18.471 1.00 91.12 195 PHE A N 1
ATOM 1539 C CA . PHE A 1 195 ? -28.885 -8.323 17.739 1.00 91.12 195 PHE A CA 1
ATOM 1540 C C . PHE A 1 195 ? -28.968 -8.515 16.221 1.00 91.12 195 PHE A C 1
ATOM 1542 O O . PHE A 1 195 ? -28.954 -7.534 15.484 1.00 91.12 195 PHE A O 1
ATOM 1549 N N . VAL A 1 196 ? -29.108 -9.752 15.737 1.00 90.12 196 VAL A N 1
ATOM 1550 C CA . VAL A 1 196 ? -29.278 -10.056 14.305 1.00 90.12 196 VAL A CA 1
ATOM 1551 C C . VAL A 1 196 ? -30.496 -9.322 13.731 1.00 90.12 196 VAL A C 1
ATOM 1553 O O . VAL A 1 196 ? -30.438 -8.821 12.607 1.00 90.12 196 VAL A O 1
ATOM 1556 N N . ALA A 1 197 ? -31.588 -9.234 14.497 1.00 89.44 197 ALA A N 1
ATOM 1557 C CA . ALA A 1 197 ? -32.794 -8.521 14.088 1.00 89.44 197 ALA A CA 1
ATOM 1558 C C . ALA A 1 197 ? -32.606 -6.991 14.076 1.00 89.44 197 ALA A C 1
ATOM 1560 O O . ALA A 1 197 ? -33.096 -6.327 13.160 1.00 89.44 197 ALA A O 1
ATOM 1561 N N . ASP A 1 198 ? -31.869 -6.445 15.046 1.00 92.00 198 ASP A N 1
ATOM 1562 C CA . ASP A 1 198 ? -31.726 -4.997 15.250 1.00 92.00 198 ASP A CA 1
ATOM 1563 C C . ASP A 1 198 ? -30.542 -4.371 14.486 1.00 92.00 198 ASP A C 1
ATOM 1565 O O . ASP A 1 198 ? -30.562 -3.176 14.169 1.00 92.00 198 ASP A O 1
ATOM 1569 N N . ALA A 1 199 ? -29.521 -5.157 14.125 1.00 91.94 199 ALA A N 1
ATOM 1570 C CA . ALA A 1 199 ? -28.309 -4.692 13.442 1.00 91.94 199 ALA A CA 1
ATOM 1571 C C . ALA A 1 199 ? -28.581 -3.865 12.164 1.00 91.94 199 ALA A C 1
ATOM 1573 O O . ALA A 1 199 ? -27.962 -2.805 12.006 1.00 91.94 199 ALA A O 1
ATOM 1574 N N . PRO A 1 200 ? -29.519 -4.245 11.267 1.00 93.81 200 PRO A N 1
ATOM 1575 C CA . PRO A 1 200 ? -29.855 -3.427 10.101 1.00 93.81 200 PRO A CA 1
ATOM 1576 C C . PRO A 1 200 ? -30.365 -2.024 10.462 1.00 93.81 200 PRO A C 1
ATOM 1578 O O . PRO A 1 200 ? -30.107 -1.075 9.717 1.00 93.81 200 PRO A O 1
ATOM 1581 N N . GLY A 1 201 ? -31.056 -1.887 11.600 1.00 93.75 201 GLY A N 1
ATOM 1582 C CA . GLY A 1 201 ? -31.558 -0.613 12.112 1.00 93.75 201 GLY A CA 1
ATOM 1583 C C . GLY A 1 201 ? -30.423 0.336 12.484 1.00 93.75 201 GLY A C 1
ATOM 1584 O O . GLY A 1 201 ? -30.391 1.464 11.993 1.00 93.75 201 GLY A O 1
ATOM 1585 N N . TYR A 1 202 ? -29.437 -0.145 13.247 1.00 94.00 202 TYR A N 1
ATOM 1586 C CA . TYR A 1 202 ? -28.249 0.642 13.603 1.00 94.00 202 TYR A CA 1
ATOM 1587 C C . TYR A 1 202 ? -27.461 1.098 12.370 1.00 94.00 202 TYR A C 1
ATOM 1589 O O . TYR A 1 202 ? -27.079 2.263 12.274 1.00 94.00 202 TYR A O 1
ATOM 1597 N N . LEU A 1 203 ? -27.247 0.205 11.396 1.00 96.38 203 LEU A N 1
ATOM 1598 C CA . LEU A 1 203 ? -26.519 0.547 10.170 1.00 96.38 203 LEU A CA 1
ATOM 1599 C C . LEU A 1 203 ? -27.277 1.574 9.319 1.00 96.38 203 LEU A C 1
ATOM 1601 O O . LEU A 1 203 ? -26.662 2.484 8.765 1.00 96.38 203 LEU A O 1
ATOM 1605 N N . SER A 1 204 ? -28.606 1.457 9.226 1.00 96.31 204 SER A N 1
ATOM 1606 C CA . SER A 1 204 ? -29.430 2.466 8.552 1.00 96.31 204 SER A CA 1
ATOM 1607 C C . SER A 1 204 ? -29.339 3.814 9.255 1.00 96.31 204 SER A C 1
ATOM 1609 O O . SER A 1 204 ? -29.168 4.834 8.596 1.00 96.31 204 SER A O 1
ATOM 1611 N N . GLU A 1 205 ? -29.393 3.821 10.585 1.00 96.25 205 GLU A N 1
ATOM 1612 C CA . GLU A 1 205 ? -29.330 5.058 11.348 1.00 96.25 205 GLU A CA 1
ATOM 1613 C C . GLU A 1 205 ? -27.971 5.762 11.214 1.00 96.25 205 GLU A C 1
ATOM 1615 O O . GLU A 1 205 ? -27.926 6.986 11.085 1.00 96.25 205 GLU A O 1
ATOM 1620 N N . LEU A 1 206 ? -26.867 5.007 11.163 1.00 96.44 206 LEU A N 1
ATOM 1621 C CA . LEU A 1 206 ? -25.540 5.559 10.873 1.00 96.44 206 LEU A CA 1
ATOM 1622 C C . LEU A 1 2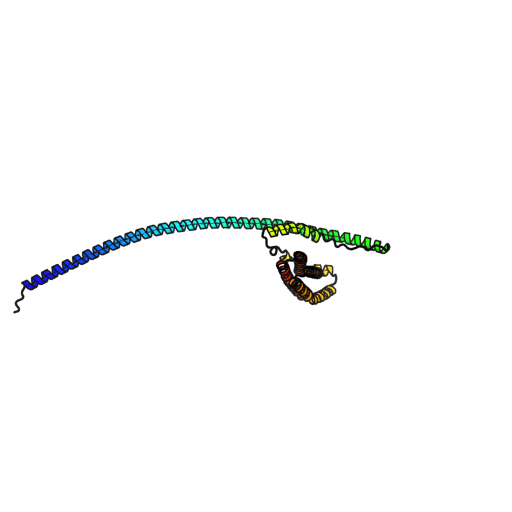06 ? -25.458 6.167 9.468 1.00 96.44 206 LEU A C 1
ATOM 1624 O O . LEU A 1 206 ? -24.892 7.249 9.310 1.00 96.44 206 LEU A O 1
ATOM 1628 N N . ARG A 1 207 ? -26.029 5.503 8.450 1.00 97.25 207 ARG A N 1
ATOM 1629 C CA . ARG A 1 207 ? -26.092 6.057 7.085 1.00 97.25 207 ARG A CA 1
ATOM 1630 C C . ARG A 1 207 ? -26.878 7.354 7.048 1.00 97.25 207 ARG A C 1
ATOM 1632 O O . ARG A 1 207 ? -26.412 8.312 6.440 1.00 97.25 207 ARG A O 1
ATOM 1639 N N . ASP A 1 208 ? -28.037 7.380 7.697 1.00 96.56 208 ASP A N 1
ATOM 1640 C CA . ASP A 1 208 ? -28.901 8.555 7.721 1.00 96.56 208 ASP A CA 1
ATOM 1641 C C . ASP A 1 208 ? -28.207 9.717 8.432 1.00 96.56 208 ASP A C 1
ATOM 1643 O O . ASP A 1 208 ? -28.151 10.815 7.886 1.00 96.56 208 ASP A O 1
ATOM 1647 N N . ALA A 1 209 ? -27.609 9.467 9.602 1.00 95.06 209 ALA A N 1
ATOM 1648 C CA . ALA A 1 209 ? -26.869 10.479 10.350 1.00 95.06 209 ALA A CA 1
ATOM 1649 C C . ALA A 1 209 ? -25.684 11.040 9.549 1.00 95.06 209 ALA A C 1
ATOM 1651 O O . ALA A 1 209 ? -25.466 12.249 9.555 1.00 95.06 209 ALA A O 1
ATOM 1652 N N . LEU A 1 210 ? -24.954 10.188 8.820 1.00 94.38 210 LEU A N 1
ATOM 1653 C CA . LEU A 1 210 ? -23.866 10.627 7.948 1.00 94.38 210 LEU A CA 1
ATOM 1654 C C . LEU A 1 210 ? -24.386 11.436 6.749 1.00 94.38 210 LEU A C 1
ATOM 1656 O O . LEU A 1 210 ? -23.813 12.467 6.413 1.00 94.38 210 LEU A O 1
ATOM 1660 N N . ALA A 1 211 ? -25.477 10.995 6.118 1.00 94.81 211 ALA A N 1
ATOM 1661 C CA . ALA A 1 211 ? -26.072 11.667 4.964 1.00 94.81 211 ALA A CA 1
ATOM 1662 C C . ALA A 1 211 ? -26.656 13.043 5.315 1.00 94.81 211 ALA A C 1
ATOM 1664 O O . ALA A 1 211 ? -26.660 13.940 4.474 1.00 94.81 211 ALA A O 1
ATOM 1665 N N . THR A 1 212 ? -27.146 13.214 6.545 1.00 95.62 212 THR A N 1
ATOM 1666 C CA . THR A 1 212 ? -27.631 14.501 7.059 1.00 95.62 212 THR A CA 1
ATOM 1667 C C . THR A 1 212 ? -26.560 15.312 7.787 1.00 95.62 212 THR A C 1
ATOM 1669 O O . THR A 1 212 ? -26.895 16.359 8.334 1.00 95.62 212 THR A O 1
ATOM 1672 N N . GLU A 1 213 ? -25.310 14.834 7.834 1.00 93.25 213 GLU A N 1
ATOM 1673 C CA . GLU A 1 213 ? -24.201 15.441 8.589 1.00 93.25 213 GLU A CA 1
ATOM 1674 C C . GLU A 1 213 ? -24.548 15.717 10.072 1.00 93.25 213 GLU A C 1
ATOM 1676 O O . GLU A 1 213 ? -24.091 16.681 10.687 1.00 93.25 213 GLU A O 1
ATOM 1681 N N . ASP A 1 214 ? -25.374 14.857 10.678 1.00 92.19 214 ASP A N 1
ATOM 1682 C CA . ASP A 1 214 ? -25.741 14.927 12.095 1.00 92.19 214 ASP A CA 1
ATOM 1683 C C . ASP A 1 214 ? -24.675 14.209 12.934 1.00 92.19 214 ASP A C 1
ATOM 1685 O O . ASP A 1 214 ? -24.844 13.070 13.379 1.00 92.19 214 ASP A O 1
ATOM 1689 N N . TRP A 1 215 ? -23.538 14.882 13.119 1.00 86.19 215 TRP A N 1
ATOM 1690 C CA . TRP A 1 215 ? -22.372 14.342 13.825 1.00 86.19 215 TRP A CA 1
ATOM 1691 C C . TRP A 1 215 ? -22.672 13.868 15.256 1.00 86.19 215 TRP A C 1
ATOM 1693 O O . TRP A 1 215 ? -22.257 12.762 15.605 1.00 86.19 215 TRP A O 1
ATOM 1703 N N . PRO A 1 216 ? -23.435 14.607 16.092 1.00 85.69 216 PRO A N 1
ATOM 1704 C CA . PRO A 1 216 ? -23.801 14.126 17.423 1.00 85.69 216 PRO A CA 1
ATOM 1705 C C . PRO A 1 216 ? -24.641 12.847 17.389 1.00 85.69 216 PRO A C 1
ATOM 1707 O O . PRO A 1 216 ? -24.476 11.972 18.244 1.00 85.69 216 PRO A O 1
ATOM 1710 N N . ARG A 1 217 ? -25.559 12.712 16.424 1.00 90.88 217 ARG A N 1
ATOM 1711 C CA . ARG A 1 217 ? -26.316 11.470 16.243 1.00 90.88 217 ARG A CA 1
ATOM 1712 C C . ARG A 1 217 ? -25.413 10.338 15.769 1.00 90.88 217 ARG A C 1
ATOM 1714 O O . ARG A 1 217 ? -25.490 9.258 16.345 1.00 90.88 217 ARG A O 1
ATOM 1721 N N . LEU A 1 218 ? -24.534 10.596 14.803 1.00 88.81 218 LEU A N 1
ATOM 1722 C CA . LEU A 1 218 ? -23.569 9.622 14.296 1.00 88.81 218 LEU A CA 1
ATOM 1723 C C . LEU A 1 218 ? -22.698 9.056 15.429 1.00 88.81 218 LEU A C 1
ATOM 1725 O O . LEU A 1 218 ? -22.615 7.839 15.585 1.00 88.81 218 LEU A O 1
ATOM 1729 N N . THR A 1 219 ? -22.129 9.923 16.277 1.00 78.50 219 THR A N 1
ATOM 1730 C CA . THR A 1 219 ? -21.320 9.513 17.437 1.00 78.50 219 THR A CA 1
ATOM 1731 C C . THR A 1 219 ? -22.123 8.680 18.432 1.00 78.50 219 THR A C 1
ATOM 1733 O O . THR A 1 219 ? -21.647 7.634 18.867 1.00 78.50 219 THR A O 1
ATOM 1736 N N . ARG A 1 220 ? -23.353 9.091 18.779 1.00 85.94 220 ARG A N 1
ATOM 1737 C CA . ARG A 1 220 ? -24.196 8.334 19.725 1.00 85.94 220 ARG A CA 1
ATOM 1738 C C . ARG A 1 220 ? -24.541 6.942 19.208 1.00 85.94 220 ARG A C 1
ATOM 1740 O O . ARG A 1 220 ? -24.450 5.980 19.961 1.00 85.94 220 ARG A O 1
ATOM 1747 N N . VAL A 1 221 ? -24.922 6.828 17.938 1.00 91.31 221 VAL A N 1
ATOM 1748 C CA . VAL A 1 221 ? -25.291 5.537 17.340 1.00 91.31 221 VAL A CA 1
ATOM 1749 C C . VAL A 1 221 ? -24.061 4.632 17.237 1.00 91.31 221 VAL A C 1
ATOM 1751 O O . VAL A 1 221 ? -24.149 3.449 17.561 1.00 91.31 221 VAL A O 1
ATOM 1754 N N . ALA A 1 222 ? -22.897 5.184 16.876 1.00 87.06 222 ALA A N 1
ATOM 1755 C CA . ALA A 1 222 ? -21.636 4.445 16.861 1.00 87.06 222 ALA A CA 1
ATOM 1756 C C . ALA A 1 222 ? -21.240 3.953 18.265 1.00 87.06 222 ALA A C 1
ATOM 1758 O O . ALA A 1 222 ? -20.840 2.798 18.413 1.00 87.06 222 ALA A O 1
ATOM 1759 N N . HIS A 1 223 ? -21.422 4.783 19.299 1.00 89.56 223 HIS A N 1
ATOM 1760 C CA . HIS A 1 223 ? -21.207 4.410 20.699 1.00 89.56 223 HIS A CA 1
ATOM 1761 C C . HIS A 1 223 ? -22.126 3.260 21.140 1.00 89.56 223 HIS A C 1
ATOM 1763 O O . HIS A 1 223 ? -21.656 2.275 21.712 1.00 89.56 223 HIS A O 1
ATOM 1769 N N . SER A 1 224 ? -23.428 3.350 20.846 1.00 90.19 224 SER A N 1
ATOM 1770 C CA . SER A 1 224 ? -24.391 2.291 21.169 1.00 90.19 224 SER A CA 1
ATOM 1771 C C . SER A 1 224 ? -24.063 0.982 20.451 1.00 90.19 224 SER A C 1
ATOM 1773 O O . SER A 1 224 ? -2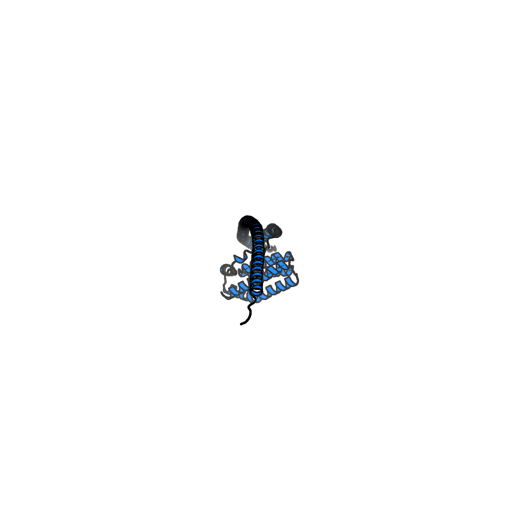4.028 -0.071 21.085 1.00 90.19 224 SER A O 1
ATOM 1775 N N . LEU A 1 225 ? -23.756 1.044 19.151 1.00 92.25 225 LEU A N 1
ATOM 1776 C CA . LEU A 1 225 ? -23.379 -0.130 18.366 1.00 92.25 225 LEU A CA 1
ATOM 1777 C C . LEU A 1 225 ? -22.091 -0.776 18.897 1.00 92.25 225 LEU A C 1
ATOM 1779 O O . LEU A 1 225 ? -22.041 -1.994 19.052 1.00 92.25 225 LEU A O 1
ATOM 1783 N N . LYS A 1 226 ? -21.079 0.027 19.252 1.00 87.88 226 LYS A N 1
ATOM 1784 C CA . LYS A 1 226 ? -19.842 -0.449 19.890 1.00 87.88 226 LYS A CA 1
ATOM 1785 C C . LYS A 1 226 ? -20.137 -1.226 21.176 1.00 87.88 226 LYS A C 1
ATOM 1787 O O . LYS A 1 226 ? -19.588 -2.307 21.358 1.00 87.88 226 LYS A O 1
ATOM 1792 N N . GLY A 1 227 ? -20.996 -0.695 22.050 1.00 81.19 227 GLY A N 1
ATOM 1793 C CA . GLY A 1 227 ? -21.355 -1.350 23.313 1.00 81.19 227 GLY A CA 1
ATOM 1794 C C . GLY A 1 227 ? -21.984 -2.728 23.101 1.00 81.19 227 GLY A C 1
ATOM 1795 O O . GLY A 1 227 ? -21.582 -3.695 23.741 1.00 81.19 227 GLY A O 1
ATOM 1796 N N . ILE A 1 228 ? -22.903 -2.832 22.141 1.00 88.38 228 ILE A N 1
ATOM 1797 C CA . ILE A 1 228 ? -23.573 -4.093 21.803 1.00 88.38 228 ILE A CA 1
ATOM 1798 C C . ILE A 1 228 ? -22.584 -5.099 21.200 1.00 88.38 228 ILE A C 1
ATOM 1800 O O . ILE A 1 228 ? -22.552 -6.260 21.597 1.00 88.38 228 ILE A O 1
ATOM 1804 N N . LEU A 1 229 ? -21.725 -4.658 20.279 1.00 89.62 229 LEU A N 1
ATOM 1805 C CA . LEU A 1 229 ? -20.689 -5.504 19.678 1.00 89.62 229 LEU A CA 1
ATOM 1806 C C . LEU A 1 229 ? -19.677 -6.013 20.715 1.00 89.62 229 LEU A C 1
ATOM 1808 O O . LEU A 1 229 ? -19.221 -7.154 20.620 1.00 89.62 229 LEU A O 1
ATOM 1812 N N . ALA A 1 230 ? -19.367 -5.203 21.731 1.00 83.25 230 ALA A N 1
ATOM 1813 C CA . ALA A 1 230 ? -18.510 -5.602 22.840 1.00 83.25 230 ALA A CA 1
ATOM 1814 C C . ALA A 1 230 ? -19.150 -6.693 23.717 1.00 83.25 230 ALA A C 1
ATOM 1816 O O . ALA A 1 230 ? -18.424 -7.536 24.245 1.00 83.25 230 ALA A O 1
ATOM 1817 N N . THR A 1 231 ? -20.482 -6.729 23.861 1.00 82.88 231 THR A N 1
ATOM 1818 C CA . THR A 1 231 ? -21.190 -7.814 24.570 1.00 82.88 231 THR A CA 1
ATOM 1819 C C . THR A 1 231 ? -20.931 -9.174 23.923 1.00 82.88 231 THR A C 1
ATOM 1821 O O . THR A 1 231 ? -20.744 -10.159 24.631 1.00 82.88 231 THR A O 1
ATOM 1824 N N . PHE A 1 232 ? -20.856 -9.219 22.593 1.00 88.19 232 PHE A N 1
ATOM 1825 C CA . PHE A 1 232 ? -20.619 -10.447 21.832 1.00 88.19 232 PHE A CA 1
ATOM 1826 C C . PHE A 1 232 ? -19.151 -10.676 21.456 1.00 88.19 232 PHE A C 1
ATOM 1828 O O . PHE A 1 232 ? -18.857 -11.553 20.649 1.00 88.19 232 PHE A O 1
ATOM 1835 N N . SER A 1 233 ? -18.229 -9.867 21.984 1.00 85.44 233 SER A N 1
ATOM 1836 C CA . SER A 1 233 ? -16.803 -9.925 21.637 1.00 85.44 233 SER A CA 1
ATOM 1837 C C . SER A 1 233 ? -16.541 -9.906 20.118 1.00 85.44 233 SER A C 1
ATOM 1839 O O . SER A 1 233 ? -15.649 -10.591 19.609 1.00 85.44 233 SER A O 1
ATOM 1841 N N . ALA A 1 234 ? -17.306 -9.098 19.377 1.00 89.25 234 ALA A N 1
ATOM 1842 C CA . ALA A 1 234 ? -17.165 -8.902 17.934 1.00 89.25 234 ALA A CA 1
ATOM 1843 C C . ALA A 1 234 ? -16.008 -7.931 17.621 1.00 89.25 234 ALA A C 1
ATOM 1845 O O . ALA A 1 234 ? -16.228 -6.809 17.159 1.00 89.25 234 ALA A O 1
ATOM 1846 N N . LYS A 1 235 ? -14.762 -8.326 17.923 1.00 84.19 235 LYS A N 1
ATOM 1847 C CA . LYS A 1 235 ? -13.625 -7.392 18.087 1.00 84.19 235 LYS A CA 1
ATOM 1848 C C . LYS A 1 235 ? -13.366 -6.490 16.883 1.00 84.19 235 LYS A C 1
ATOM 1850 O O . LYS A 1 235 ? -13.064 -5.311 17.059 1.00 84.19 235 LYS A O 1
ATOM 1855 N N . ARG A 1 236 ? -13.470 -7.017 15.659 1.00 85.81 236 ARG A N 1
ATOM 1856 C CA . ARG A 1 236 ? -13.238 -6.229 14.432 1.00 85.81 236 ARG A CA 1
ATOM 1857 C C . ARG A 1 236 ? -14.313 -5.159 14.231 1.00 85.81 236 ARG A C 1
ATOM 1859 O O . ARG A 1 236 ? -13.982 -3.996 13.994 1.00 85.81 236 ARG A O 1
ATOM 1866 N N . ALA A 1 237 ? -15.581 -5.535 14.382 1.00 89.88 237 ALA A N 1
ATOM 1867 C CA . ALA A 1 237 ? -16.710 -4.620 14.255 1.00 89.88 237 ALA A CA 1
ATOM 1868 C C . ALA A 1 237 ? -16.732 -3.592 15.400 1.00 89.88 237 ALA A C 1
ATOM 1870 O O . ALA A 1 237 ? -16.890 -2.401 15.146 1.00 89.88 237 ALA A O 1
ATOM 1871 N N . GLU A 1 238 ? -16.490 -4.030 16.641 1.00 85.31 238 GLU A N 1
ATOM 1872 C CA . GLU A 1 238 ? -16.354 -3.169 17.824 1.00 85.31 238 GLU A CA 1
ATOM 1873 C C . GLU A 1 238 ? -15.286 -2.090 17.595 1.00 85.31 238 GLU A C 1
ATOM 1875 O O . GLU A 1 238 ? -15.524 -0.897 17.806 1.00 85.31 238 GLU A O 1
ATOM 1880 N N . TRP A 1 239 ? -14.111 -2.501 17.108 1.00 81.50 239 TRP A N 1
ATOM 1881 C CA . TRP A 1 239 ? -13.010 -1.592 16.822 1.00 81.50 239 TRP A CA 1
ATOM 1882 C C . TRP A 1 239 ? -13.379 -0.560 15.748 1.00 81.50 239 TRP A C 1
ATOM 1884 O O . TRP A 1 239 ? -13.100 0.630 15.923 1.00 81.50 239 TRP A O 1
ATOM 1894 N N . ALA A 1 240 ? -14.044 -0.985 14.669 1.00 84.81 240 ALA A N 1
ATOM 1895 C CA . ALA A 1 240 ? -14.495 -0.088 13.607 1.00 84.81 240 ALA A CA 1
ATOM 1896 C C . ALA A 1 240 ? -15.546 0.919 14.118 1.00 84.81 240 ALA A C 1
ATOM 1898 O O . ALA A 1 240 ? -15.438 2.115 13.836 1.00 84.81 240 ALA A O 1
ATOM 1899 N N . SER A 1 241 ? -16.507 0.473 14.937 1.00 85.81 241 SER A N 1
ATOM 1900 C CA . SER A 1 241 ? -17.498 1.348 15.580 1.00 85.81 241 SER A CA 1
ATOM 1901 C C . SER A 1 241 ? -16.850 2.368 16.512 1.00 85.81 241 SER A C 1
ATOM 1903 O O . SER A 1 241 ? -17.230 3.538 16.492 1.00 85.81 241 SER A O 1
ATOM 1905 N N . ARG A 1 242 ? -15.810 1.971 17.255 1.00 82.06 242 ARG A N 1
ATOM 1906 C CA . ARG A 1 242 ? -15.019 2.894 18.079 1.00 82.06 242 ARG A CA 1
ATOM 1907 C C . ARG A 1 242 ? -14.303 3.955 17.242 1.00 82.06 242 ARG A C 1
ATOM 1909 O O . ARG A 1 242 ? -14.244 5.107 17.659 1.00 82.06 242 ARG A O 1
ATOM 1916 N N . GLN A 1 243 ? -13.749 3.606 16.078 1.00 80.56 243 GLN A N 1
ATOM 1917 C CA . GLN A 1 243 ? -13.110 4.615 15.222 1.00 80.56 243 GLN A CA 1
ATOM 1918 C C . GLN A 1 243 ? -14.127 5.619 14.666 1.00 80.56 243 GLN A C 1
ATOM 1920 O O . GLN A 1 243 ? -13.826 6.809 14.625 1.00 80.56 243 GLN A O 1
ATOM 1925 N N . LEU A 1 244 ? -15.336 5.177 14.300 1.00 82.38 244 LEU A N 1
ATOM 1926 C CA . LEU A 1 244 ? -16.397 6.085 13.855 1.00 82.38 244 LEU A CA 1
ATOM 1927 C C . LEU A 1 244 ? -16.889 7.007 14.982 1.00 82.38 244 LEU A C 1
ATOM 1929 O O . LEU A 1 244 ? -17.085 8.197 14.750 1.00 82.38 244 LEU A O 1
ATOM 1933 N N . GLU A 1 245 ? -17.045 6.482 16.202 1.00 82.19 245 GLU A N 1
ATOM 1934 C CA . GLU A 1 245 ? -17.384 7.271 17.396 1.00 82.19 245 GLU A CA 1
ATOM 1935 C C . GLU A 1 245 ? -16.387 8.423 17.598 1.00 82.19 245 GLU A C 1
ATOM 1937 O O . GLU A 1 245 ? -16.799 9.568 17.783 1.00 82.19 245 GLU A O 1
ATOM 1942 N N . LEU A 1 246 ? -15.086 8.126 17.483 1.00 71.31 246 LEU A N 1
ATOM 1943 C CA . LEU A 1 246 ? -14.002 9.106 17.599 1.00 71.31 246 LEU A CA 1
ATOM 1944 C C . LEU A 1 246 ? -13.921 10.068 16.405 1.00 71.31 246 LEU A C 1
ATOM 1946 O O . LEU A 1 246 ? -13.479 11.202 16.567 1.00 71.31 246 LEU A O 1
ATOM 1950 N N . ALA A 1 247 ? -14.320 9.628 15.210 1.00 70.38 247 ALA A N 1
ATOM 1951 C CA . ALA A 1 247 ? -14.308 10.457 14.008 1.00 70.38 247 ALA A CA 1
ATOM 1952 C C . ALA A 1 247 ? -15.478 11.453 13.958 1.00 70.38 247 ALA A C 1
ATOM 1954 O O . ALA A 1 247 ? -15.330 12.527 13.381 1.00 70.38 247 ALA A O 1
ATOM 1955 N N . GLY A 1 248 ? -16.618 11.136 14.581 1.00 68.81 248 GLY A N 1
ATOM 1956 C CA . GLY A 1 248 ? -17.812 11.987 14.551 1.00 68.81 248 GLY A CA 1
ATOM 1957 C C . GLY A 1 248 ? -17.563 13.451 14.958 1.00 68.81 248 GLY A C 1
ATOM 1958 O O . GLY A 1 248 ? -17.928 14.343 14.194 1.00 68.81 248 GLY A O 1
ATOM 1959 N N . PRO A 1 249 ? -16.880 13.744 16.084 1.00 64.06 249 PRO A N 1
ATOM 1960 C CA . PRO A 1 249 ? -16.565 15.117 16.493 1.00 64.06 249 PRO A CA 1
ATOM 1961 C C . PRO A 1 249 ? -15.674 15.905 15.519 1.00 64.06 249 PRO A C 1
ATOM 1963 O O . PRO A 1 249 ? -15.663 17.132 15.582 1.00 64.06 249 PRO A O 1
ATOM 1966 N N . LEU A 1 250 ? -14.938 15.229 14.626 1.00 66.88 250 LEU A N 1
ATOM 1967 C CA . LEU A 1 250 ? -14.075 15.872 13.627 1.00 66.88 250 LEU A CA 1
ATOM 1968 C C . LEU A 1 250 ? -14.867 16.436 12.435 1.00 66.88 250 LEU A C 1
ATOM 1970 O O . LEU A 1 250 ? -14.309 17.204 11.657 1.00 66.88 250 LEU A O 1
ATOM 1974 N N . ALA A 1 251 ? -16.153 16.080 12.306 1.00 73.75 251 ALA A N 1
ATOM 1975 C CA . ALA A 1 251 ? -17.059 16.547 11.253 1.00 73.75 251 ALA A CA 1
ATOM 1976 C C . ALA A 1 251 ? -16.534 16.325 9.817 1.00 73.75 251 ALA A C 1
ATOM 1978 O O . ALA A 1 251 ? -16.754 17.145 8.924 1.00 73.75 251 ALA A O 1
ATOM 1979 N N . ASP A 1 252 ? -15.841 15.204 9.592 1.00 77.69 252 ASP A N 1
ATOM 1980 C CA . ASP A 1 252 ? -15.317 14.801 8.284 1.00 77.69 252 ASP A CA 1
ATOM 1981 C C . ASP A 1 252 ? -16.172 13.671 7.686 1.00 77.69 252 ASP A C 1
ATOM 1983 O O . ASP A 1 252 ? -16.150 12.524 8.153 1.00 77.69 252 ASP A O 1
ATOM 1987 N N . ALA A 1 253 ? -16.931 13.997 6.636 1.00 78.69 253 ALA A N 1
ATOM 1988 C CA . ALA A 1 253 ? -17.821 13.061 5.950 1.00 78.69 253 ALA A CA 1
ATOM 1989 C C . ALA A 1 253 ? -17.076 11.966 5.177 1.00 78.69 253 ALA A C 1
ATOM 1991 O O . ALA A 1 253 ? -17.572 10.840 5.069 1.00 78.69 253 ALA A O 1
ATOM 1992 N N . GLU A 1 254 ? -15.892 12.268 4.645 1.00 78.44 254 GLU A N 1
ATOM 1993 C CA . GLU A 1 254 ? -15.113 11.312 3.867 1.00 78.44 254 GLU A CA 1
ATOM 1994 C C . GLU A 1 254 ? -14.530 10.236 4.786 1.00 78.44 254 GLU A C 1
ATOM 1996 O O . GLU A 1 254 ? -14.733 9.040 4.546 1.00 78.44 254 GLU A O 1
ATOM 2001 N N . ILE A 1 255 ? -13.885 10.658 5.876 1.00 74.50 255 ILE A N 1
ATOM 2002 C CA . ILE A 1 255 ? -13.306 9.762 6.883 1.00 74.50 255 ILE A CA 1
ATOM 2003 C C . ILE A 1 255 ? -14.410 8.959 7.579 1.00 74.50 255 ILE A C 1
ATOM 2005 O O . ILE A 1 255 ? -14.322 7.733 7.680 1.00 74.50 255 ILE A O 1
ATOM 2009 N N . SER A 1 256 ? -15.492 9.612 8.010 1.00 83.19 256 SER A N 1
ATOM 2010 C CA . SER A 1 256 ? -16.615 8.928 8.667 1.00 83.19 256 SER A CA 1
ATOM 2011 C C . SER A 1 256 ? -17.301 7.925 7.734 1.00 83.19 256 SER A C 1
ATOM 2013 O O . SER A 1 256 ? -17.658 6.822 8.151 1.00 83.19 256 SER A O 1
ATOM 2015 N N . GLY A 1 257 ? -17.417 8.252 6.444 1.00 83.00 257 GLY A N 1
ATOM 2016 C CA . GLY A 1 257 ? -17.945 7.337 5.435 1.00 83.00 257 GLY A CA 1
ATOM 2017 C C . GLY A 1 257 ? -17.057 6.118 5.185 1.00 83.00 257 GLY A C 1
ATOM 2018 O O . GLY A 1 257 ? -17.570 5.035 4.900 1.00 83.00 257 GLY A O 1
ATOM 2019 N N . GLN A 1 258 ? -15.734 6.255 5.304 1.00 85.38 258 GLN A N 1
ATOM 2020 C CA . GLN A 1 258 ? -14.813 5.116 5.234 1.00 85.38 258 GLN A CA 1
ATOM 2021 C C . GLN A 1 258 ? -15.006 4.172 6.426 1.00 85.38 258 GLN A C 1
ATOM 2023 O O . GLN A 1 258 ? -15.113 2.961 6.222 1.00 85.38 258 GLN A O 1
ATOM 2028 N N . TRP A 1 259 ? -15.130 4.713 7.642 1.00 86.94 259 TRP A N 1
ATOM 2029 C CA . TRP A 1 259 ? -15.395 3.906 8.835 1.00 86.94 259 TRP A CA 1
ATOM 2030 C C . TRP A 1 259 ? -16.754 3.218 8.793 1.00 86.94 259 TRP A C 1
ATOM 2032 O O . TRP A 1 259 ? -16.842 2.041 9.130 1.00 86.94 259 TRP A O 1
ATOM 2042 N N . LEU A 1 260 ? -17.796 3.903 8.316 1.00 92.69 260 LEU A N 1
ATOM 2043 C CA . LEU A 1 260 ? -19.119 3.303 8.164 1.00 92.69 260 LEU A CA 1
ATOM 2044 C C . LEU A 1 260 ? -19.091 2.082 7.234 1.00 92.69 260 LEU A C 1
ATOM 2046 O O . LEU A 1 260 ? -19.595 1.027 7.607 1.00 92.69 260 LEU A O 1
ATOM 2050 N N . ARG A 1 261 ? -18.434 2.178 6.070 1.00 92.12 261 ARG A N 1
ATOM 2051 C CA . ARG A 1 261 ? -18.287 1.030 5.154 1.00 92.12 261 ARG A CA 1
ATOM 2052 C C . ARG A 1 261 ? -17.554 -0.146 5.796 1.00 92.12 261 ARG A C 1
ATOM 2054 O O . ARG A 1 261 ? -17.884 -1.304 5.534 1.00 92.12 261 ARG A O 1
ATOM 2061 N N . LEU A 1 262 ? -16.553 0.143 6.629 1.00 89.25 262 LEU A N 1
ATOM 2062 C CA . LEU A 1 262 ? -15.836 -0.894 7.361 1.00 89.25 262 LEU A CA 1
ATOM 2063 C C . LEU A 1 262 ? -16.748 -1.566 8.392 1.00 89.25 262 LEU A C 1
ATOM 2065 O O . LEU A 1 262 ? -16.817 -2.788 8.413 1.00 89.25 262 LEU A O 1
ATOM 2069 N N . ILE A 1 263 ? -17.506 -0.795 9.178 1.00 93.69 263 ILE A N 1
ATOM 2070 C CA . ILE A 1 263 ? -18.489 -1.335 10.132 1.00 93.69 263 ILE A CA 1
ATOM 2071 C C . ILE A 1 263 ? -19.483 -2.253 9.420 1.00 93.69 263 ILE A C 1
ATOM 2073 O O . ILE A 1 263 ? -19.706 -3.368 9.875 1.00 93.69 263 ILE A O 1
ATOM 2077 N N . GLU A 1 264 ? -20.051 -1.821 8.292 1.00 94.88 264 GLU A N 1
ATOM 2078 C CA . GLU A 1 264 ? -20.996 -2.637 7.518 1.00 94.88 264 GLU A CA 1
ATOM 2079 C C . GLU A 1 264 ? -20.388 -3.974 7.087 1.00 94.88 264 GLU A C 1
ATOM 2081 O O . GLU A 1 264 ? -21.039 -5.016 7.175 1.00 94.88 264 GLU A O 1
ATOM 2086 N N . THR A 1 265 ? -19.127 -3.945 6.654 1.00 92.94 265 THR A N 1
ATOM 2087 C CA . THR A 1 265 ? -18.393 -5.143 6.240 1.00 92.94 265 THR A CA 1
ATOM 2088 C C . THR A 1 265 ? -18.172 -6.078 7.425 1.00 92.94 265 THR A C 1
ATOM 2090 O O . THR A 1 265 ? -18.520 -7.254 7.358 1.00 92.94 265 THR A O 1
ATOM 2093 N N . GLU A 1 266 ? -17.634 -5.562 8.528 1.00 91.56 266 GLU A N 1
ATOM 2094 C CA . GLU A 1 266 ? -17.264 -6.372 9.690 1.00 91.56 266 GLU A CA 1
ATOM 2095 C C . GLU A 1 266 ? -18.473 -6.919 10.444 1.00 91.56 266 GLU A C 1
ATOM 2097 O O . GLU A 1 266 ? -18.451 -8.071 10.868 1.00 91.56 266 GLU A O 1
ATOM 2102 N N . VAL A 1 267 ? -19.554 -6.140 10.561 1.00 94.38 267 VAL A N 1
ATOM 2103 C CA . VAL A 1 267 ? -20.828 -6.630 11.104 1.00 94.38 267 VAL A CA 1
ATOM 2104 C C . VAL A 1 267 ? -21.373 -7.752 10.221 1.00 94.38 267 VAL A C 1
ATOM 2106 O O . VAL A 1 267 ? -21.802 -8.776 10.741 1.00 94.38 267 VAL A O 1
ATOM 2109 N N . GLY A 1 268 ? -21.305 -7.617 8.893 1.00 91.94 268 GLY A N 1
ATOM 2110 C CA . GLY A 1 268 ? -21.716 -8.681 7.975 1.00 91.94 268 GLY A CA 1
ATOM 2111 C C . GLY A 1 268 ? -20.910 -9.973 8.153 1.00 91.94 268 GLY A C 1
ATOM 2112 O O . GLY A 1 268 ? -21.491 -11.055 8.225 1.00 91.94 268 GLY A O 1
ATOM 2113 N N . VAL A 1 269 ? -19.583 -9.864 8.269 1.00 90.88 269 VAL A N 1
ATOM 2114 C CA . VAL A 1 269 ? -18.690 -11.015 8.497 1.00 90.88 269 VAL A CA 1
ATOM 2115 C C . VAL A 1 269 ? -18.955 -11.658 9.861 1.00 90.88 269 VAL A C 1
ATOM 2117 O O . VAL A 1 269 ? -19.042 -12.882 9.953 1.00 90.88 269 VAL A O 1
ATOM 2120 N N . PHE A 1 270 ? -19.138 -10.848 10.903 1.00 92.25 270 PHE A N 1
ATOM 2121 C CA . PHE A 1 270 ? -19.478 -11.311 12.245 1.00 92.25 270 PHE A CA 1
ATOM 2122 C C . PHE A 1 270 ? -20.796 -12.094 12.272 1.00 92.25 270 PHE A C 1
ATOM 2124 O O . PHE A 1 270 ? -20.829 -13.214 12.776 1.00 92.25 270 PHE A O 1
ATOM 2131 N N . LEU A 1 271 ? -21.861 -11.546 11.680 1.00 89.88 271 LEU A N 1
ATOM 2132 C CA . LEU A 1 271 ? -23.173 -12.196 11.637 1.00 89.88 271 LEU A CA 1
ATOM 2133 C C . LEU A 1 271 ? -23.145 -13.507 10.839 1.00 89.88 271 LEU A C 1
ATOM 2135 O O . LEU A 1 271 ? -23.797 -14.469 11.234 1.00 89.88 271 LEU A O 1
ATOM 2139 N N . ALA A 1 272 ? -22.376 -13.568 9.747 1.00 87.19 272 ALA A N 1
ATOM 2140 C CA . ALA A 1 272 ? -22.192 -14.806 8.991 1.00 87.19 272 ALA A CA 1
ATOM 2141 C C . ALA A 1 272 ? -21.504 -15.886 9.842 1.00 87.19 272 ALA A C 1
ATOM 2143 O O . ALA A 1 272 ? -21.982 -17.013 9.909 1.00 87.19 272 ALA A O 1
ATOM 2144 N N . GLN A 1 273 ? -20.435 -15.528 10.558 1.00 83.50 273 GLN A N 1
ATOM 2145 C CA . GLN A 1 273 ? -19.725 -16.462 11.432 1.00 83.50 273 GLN A CA 1
ATOM 2146 C C . GLN A 1 273 ? -20.560 -16.887 12.651 1.00 83.50 273 GLN A C 1
ATOM 2148 O O . GLN A 1 273 ? -20.435 -18.018 13.111 1.00 83.50 273 GLN A O 1
ATOM 2153 N N . ALA A 1 274 ? -21.405 -16.004 13.184 1.00 77.44 274 ALA A N 1
ATOM 2154 C CA . ALA A 1 274 ? -22.308 -16.324 14.289 1.00 77.44 274 ALA A CA 1
ATOM 2155 C C . ALA A 1 274 ? -23.470 -17.246 13.874 1.00 77.44 274 ALA A C 1
ATOM 2157 O O . ALA A 1 274 ? -24.043 -17.901 14.732 1.00 77.44 274 ALA A O 1
ATOM 2158 N N . ALA A 1 275 ? -23.820 -17.306 12.584 1.00 72.56 275 ALA A N 1
ATOM 2159 C CA . ALA A 1 275 ? -24.849 -18.210 12.066 1.00 72.56 275 ALA A CA 1
ATOM 2160 C C . ALA A 1 275 ? -24.329 -19.630 11.764 1.00 72.56 275 ALA A C 1
ATOM 2162 O O . ALA A 1 275 ? -25.127 -20.564 11.689 1.00 72.56 275 ALA A O 1
ATOM 2163 N N . ASP A 1 276 ? -23.015 -19.781 11.567 1.00 63.69 276 ASP A N 1
ATOM 2164 C CA . ASP A 1 276 ? -22.358 -21.055 11.245 1.00 63.69 276 ASP A CA 1
ATOM 2165 C C . ASP A 1 276 ? -21.936 -21.870 12.490 1.00 63.69 276 ASP A C 1
ATOM 2167 O O . ASP A 1 276 ? -21.563 -23.038 12.346 1.00 63.69 276 ASP A O 1
ATOM 2171 N N . ASN A 1 277 ? -21.981 -21.271 13.688 1.00 54.62 277 ASN A N 1
ATOM 2172 C CA . ASN A 1 277 ? -21.666 -21.906 14.979 1.00 54.62 277 ASN A CA 1
ATOM 2173 C C . ASN A 1 277 ? -22.939 -22.192 15.779 1.00 54.62 277 ASN A C 1
ATOM 2175 O O . ASN A 1 277 ? -22.973 -23.256 16.435 1.00 54.62 277 ASN A O 1
#

Sequence (277 aa):
MTNVDWRVLYEREQVARIRTELRLEEQSLALSRCDARLSQLADELGTQLKARTEDLTRARQESERQKIELVRLNRELQNGQQALLQARRTAESANRLKSEFLANMSHEIRTPMNGINDILDLSMTEAGKLDMQETDFDLIALTADAMQGDRERCLDAGMSGIDQSPIDSLPVHDIDEALGRLEDEALYISLMGMFVADAPGYLSELRDALATEDWPRLTRVAHSLKGILATFSAKRAEWASRQLELAGPLADAEISGQWLRLIETEVGVFLAQAADN

Secondary structure (DSSP, 8-state):
-----HHHHHHHHHHHHHHHHHHHHHHHHHHHHHHHHHHHHHHHHHHHHHHHHHHHHHHHHHHHHHHHHHHHHHHHHHHHHHHHHHHHHHHHHHHHHHHHHHHHHHHHHHHHHHHHHHHHHHHHHHHT---PPP----HHHHHHHHHHHHHHHHHTTT--TTTT-GGGGS-S--HHHHHHHHS-HHHHHHHHHHHHHHHHHHHHHHHHHHHTT-HHHHHHHHHHHHHHHHHTT-HHHHHHHHHHHHHGGGT-HHHHHHHHHHHHHHHHHHHHHHH--

Radius of gyration: 46.74 Å; chains: 1; bounding box: 70×38×170 Å

Foldseek 3Di:
DDPPPVVVVVVVVVVVVVVVVVVVVVVVVVVVVVVVVVVVVVVVVVVVVVVVVVVVVVVVVVVVVVVVVVVVVVVVVVVVVVVVVVVVVVVVVVVVVVLVVQVVVQVVVVVVVVVVVVVVVVVCVVVVDDDDDDDPDDSSVVVVVVCVVVVVVVVVVPDDPPVSDCLVVADQFDQVVLCVQVVDPVVVVVLLVVCVVCVVVLLVQLVVCLVVLVLVSNLVSLVVQLVSCVNRSSPNLNVLSVVLNVCSVVSDSVSNVVSSVSNVVSVVVSNVVVVVD